Protein AF-A0A2H9NWP8-F1 (afdb_monomer_lite)

Foldseek 3Di:
DVVVVVVVVVVVVVVVVVVVVVVVVVVVVVVVVVVVVVVCVVCVVVCVVVPPPDPVCVVVVCVVVVVVVVVVVVVVVVVVVVVVVCVVVVNDDDPPVQVVFAFDKDWDDKDKPPDDDVPDDDLADKIKIKTFMAGDHPPPPQPKFKDKAKDKVQWDWPDFFDTDPGDPVPRPPPGDIGMTIIRHNDDDDMDMDMDIDIDDDKDKDKDAAEAAQVVVVVCVVVVHDPCVVVVHDQKIAMDMHNYQKDKDKDIDGPNHHAYDVLDDQDKIKIKIAGADQDWAQADPKDKDADPPQKDWDPPPPLAQWDDDPRITIHDRVVCVVQDDDGHGHGDMDMRMTGMGGHPPPNVPPPPPPPDDD

Sequence (357 aa):
GPIVLQFLSSFFNALGRFVANIMGILIIGLLIFALVYIGARSIMPAAQKEGVEKMSDLPGYVFTKAKTGLNNYVTVLQKTWQEQLDYATGRKHEGEEETKQKIWVELEDLKVYPKKKNDYFDVSDEITVLAPIKASILNVDESKKIFYTCSLEGGAVIKGPDPPENLLSDLEGSGEVVECAFSPHDTGTKTINVTAQFDFSTEGYTQIAFMDRELKKQKEIEGFDLVAEYNIASESTSIYSGGPLMVGIERFEAPYGVRPDGSTTSVIDFTFENTMDGQIIEMKDIVITLPSEITFEPGFAGCPLVQTGGDYHLNTAFLSQVVEFPLKRGDYFPLTCKMKIDRGIIGDISIPQIREI

Structure (mmCIF, N/CA/C/O backbone):
data_AF-A0A2H9NWP8-F1
#
_entry.id   AF-A0A2H9NWP8-F1
#
loop_
_atom_site.group_PDB
_atom_site.id
_atom_site.type_symbol
_atom_site.label_atom_id
_atom_site.label_alt_id
_atom_site.label_comp_id
_atom_site.label_asym_id
_atom_site.label_entity_id
_atom_site.label_seq_id
_atom_site.pdbx_PDB_ins_code
_atom_site.Cartn_x
_atom_site.Cartn_y
_atom_site.Cartn_z
_atom_site.occupancy
_atom_site.B_iso_or_equiv
_atom_site.auth_seq_id
_atom_site.auth_comp_id
_atom_site.auth_asym_id
_atom_site.auth_atom_id
_atom_site.pdbx_PDB_model_num
ATOM 1 N N . GLY A 1 1 ? 29.093 -48.560 71.651 1.00 57.44 1 GLY A N 1
ATOM 2 C CA . GLY A 1 1 ? 29.056 -48.843 70.203 1.00 57.44 1 GLY A CA 1
ATOM 3 C C . GLY A 1 1 ? 28.179 -47.861 69.438 1.00 57.44 1 GLY A C 1
ATOM 4 O O . GLY A 1 1 ? 28.729 -47.029 68.731 1.00 57.44 1 GLY A O 1
ATOM 5 N N . PRO A 1 2 ? 26.842 -47.912 69.586 1.00 74.94 2 PRO A N 1
ATOM 6 C CA . PRO A 1 2 ? 25.912 -47.233 68.667 1.00 74.94 2 PRO A CA 1
ATOM 7 C C . PRO A 1 2 ? 25.778 -45.713 68.870 1.00 74.94 2 PRO A C 1
ATOM 9 O O . PRO A 1 2 ? 25.634 -44.984 67.896 1.00 74.94 2 PRO A O 1
ATOM 12 N N . ILE A 1 3 ? 25.907 -45.215 70.105 1.00 74.75 3 ILE A N 1
ATOM 13 C CA . ILE A 1 3 ? 25.777 -43.774 70.410 1.00 74.75 3 ILE A CA 1
ATOM 14 C C . ILE A 1 3 ? 26.909 -42.958 69.764 1.00 74.75 3 ILE A C 1
ATOM 16 O O . ILE A 1 3 ? 26.674 -41.882 69.223 1.00 74.75 3 ILE A O 1
ATOM 20 N N . VAL A 1 4 ? 28.132 -43.501 69.753 1.00 75.25 4 VAL A N 1
ATOM 21 C CA . VAL A 1 4 ? 29.299 -42.854 69.129 1.00 75.25 4 VAL A CA 1
ATOM 22 C C . VAL A 1 4 ? 29.142 -42.797 67.605 1.00 75.25 4 VAL A C 1
ATOM 24 O O . VAL A 1 4 ? 29.454 -41.781 66.995 1.00 75.25 4 VAL A O 1
ATOM 27 N N . LEU A 1 5 ? 28.585 -43.847 66.991 1.00 73.19 5 LEU A N 1
ATOM 28 C CA . LEU A 1 5 ? 28.317 -43.886 65.548 1.00 73.19 5 LEU A CA 1
ATOM 29 C C . LEU A 1 5 ? 27.216 -42.899 65.126 1.00 73.19 5 LEU A C 1
ATOM 31 O O . LEU A 1 5 ? 27.364 -42.235 64.101 1.00 73.19 5 LEU A O 1
ATOM 35 N N . GLN A 1 6 ? 26.155 -42.738 65.924 1.00 79.06 6 GLN A N 1
ATOM 36 C CA . GLN A 1 6 ? 25.123 -41.729 65.657 1.00 79.06 6 GLN A CA 1
ATOM 37 C C . GLN A 1 6 ? 25.672 -40.302 65.760 1.00 79.06 6 GLN A C 1
ATOM 39 O O . GLN A 1 6 ? 25.419 -39.498 64.862 1.00 79.06 6 GLN A O 1
ATOM 44 N N . PHE A 1 7 ? 26.476 -40.009 66.788 1.00 79.19 7 PHE A N 1
ATOM 45 C CA . PHE A 1 7 ? 27.122 -38.701 66.939 1.00 79.19 7 PHE A CA 1
ATOM 46 C C . PHE A 1 7 ? 28.091 -38.383 65.797 1.00 79.19 7 PHE A C 1
ATOM 48 O O . PHE A 1 7 ? 28.124 -37.256 65.310 1.00 79.19 7 PHE A O 1
ATOM 55 N N . LEU A 1 8 ? 28.849 -39.375 65.326 1.00 76.44 8 LEU A N 1
ATOM 56 C CA . LEU A 1 8 ? 29.733 -39.191 64.178 1.00 76.44 8 LEU A CA 1
ATOM 57 C C . LEU A 1 8 ? 28.931 -38.922 62.896 1.00 76.44 8 LEU A C 1
ATOM 59 O O . LEU A 1 8 ? 29.270 -38.006 62.152 1.00 76.44 8 LEU A O 1
ATOM 63 N N . SER A 1 9 ? 27.830 -39.643 62.658 1.00 77.94 9 SER A N 1
ATOM 64 C CA . SER A 1 9 ? 27.003 -39.444 61.456 1.00 77.94 9 SER A CA 1
ATOM 65 C C . SER A 1 9 ? 26.334 -38.062 61.393 1.00 77.94 9 SER A C 1
ATOM 67 O O . SER A 1 9 ? 26.288 -37.445 60.327 1.00 77.94 9 SER A O 1
ATOM 69 N N . SER A 1 10 ? 25.860 -37.532 62.527 1.00 80.19 10 SER A N 1
ATOM 70 C CA . SER A 1 10 ? 25.257 -36.196 62.587 1.00 80.19 10 SER A CA 1
ATOM 71 C C . SER A 1 10 ? 26.310 -35.097 62.437 1.00 80.19 10 SER A C 1
ATOM 73 O O . SER A 1 10 ? 26.069 -34.118 61.729 1.00 80.19 10 SER A O 1
ATOM 75 N N . PHE A 1 11 ? 27.499 -35.294 63.014 1.00 86.31 11 PHE A N 1
ATOM 76 C CA . PHE A 1 11 ? 28.631 -34.386 62.856 1.00 86.31 11 PHE A CA 1
ATOM 77 C C . PHE A 1 11 ? 29.108 -34.307 61.399 1.00 86.31 11 PHE A C 1
ATOM 79 O O . PHE A 1 11 ? 29.249 -33.208 60.869 1.00 86.31 11 PHE A O 1
ATOM 86 N N . PHE A 1 12 ? 29.280 -35.442 60.710 1.00 84.88 12 PHE A N 1
ATOM 87 C CA . PHE A 1 12 ? 29.699 -35.446 59.302 1.00 84.88 12 PHE A CA 1
ATOM 88 C C . PHE A 1 12 ? 28.647 -34.840 58.362 1.00 84.88 12 PHE A C 1
ATOM 90 O O . PHE A 1 12 ? 29.015 -34.138 57.424 1.00 84.88 12 PHE A O 1
ATOM 97 N N . ASN A 1 13 ? 27.350 -35.021 58.631 1.00 82.31 13 ASN A N 1
ATOM 98 C CA . ASN A 1 13 ? 26.291 -34.365 57.855 1.00 82.31 13 ASN A CA 1
ATOM 99 C C . ASN A 1 13 ? 26.253 -32.844 58.076 1.00 82.31 13 ASN A C 1
ATOM 101 O O . ASN A 1 13 ? 26.066 -32.086 57.122 1.00 82.31 13 ASN A O 1
ATOM 105 N N . ALA A 1 14 ? 26.451 -32.383 59.315 1.00 85.00 14 ALA A N 1
ATOM 106 C CA . ALA A 1 14 ? 26.551 -30.957 59.617 1.00 85.00 14 ALA A CA 1
ATOM 107 C C . ALA A 1 14 ? 27.795 -30.331 58.965 1.00 85.00 14 ALA A C 1
ATOM 109 O O . ALA A 1 14 ? 27.698 -29.278 58.333 1.00 85.00 14 ALA A O 1
ATOM 110 N N . LEU A 1 15 ? 28.939 -31.019 59.038 1.00 85.88 15 LEU A N 1
ATOM 111 C CA . LEU A 1 15 ? 30.184 -30.606 58.394 1.00 85.88 15 LEU A CA 1
ATOM 112 C C . LEU A 1 15 ? 30.047 -30.577 56.863 1.00 85.88 15 LEU A C 1
ATOM 114 O O . LEU A 1 15 ? 30.475 -29.616 56.231 1.00 85.88 15 LEU A O 1
ATOM 118 N N . GLY A 1 16 ? 29.388 -31.575 56.267 1.00 87.56 16 GLY A N 1
ATOM 119 C CA . GLY A 1 16 ? 29.131 -31.635 54.827 1.00 87.56 16 GLY A CA 1
ATOM 120 C C . GLY A 1 16 ? 28.281 -30.466 54.324 1.00 87.56 16 GLY A C 1
ATOM 121 O O . GLY A 1 16 ? 28.624 -29.845 53.321 1.00 87.56 16 GLY A O 1
ATOM 122 N N . ARG A 1 17 ? 27.220 -30.095 55.055 1.00 87.75 17 ARG A N 1
ATOM 123 C CA . ARG A 1 17 ? 26.399 -28.912 54.730 1.00 87.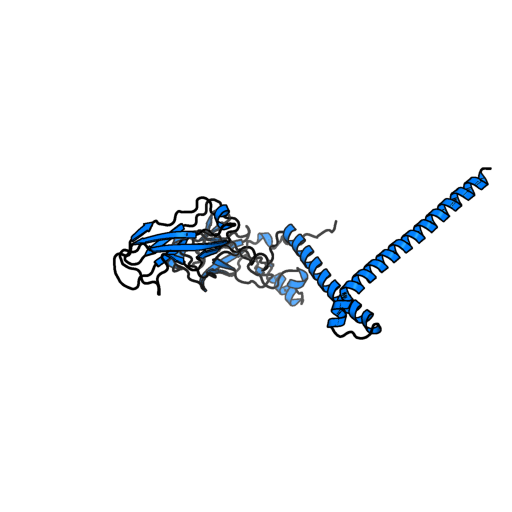75 17 ARG A CA 1
ATOM 124 C C . ARG A 1 17 ? 27.175 -27.605 54.887 1.00 87.75 17 ARG A C 1
ATOM 126 O O . ARG A 1 17 ? 27.023 -26.704 54.067 1.00 87.75 17 ARG A O 1
ATOM 133 N N . PHE A 1 18 ? 28.024 -27.509 55.907 1.00 89.00 18 PHE A N 1
ATOM 134 C CA . PHE A 1 18 ? 28.871 -26.338 56.120 1.00 89.00 18 PHE A CA 1
ATOM 135 C C . PHE A 1 18 ? 29.881 -26.150 54.978 1.00 89.00 18 PHE A C 1
ATOM 137 O O . PHE A 1 18 ? 29.978 -25.061 54.415 1.00 89.00 18 PHE A O 1
ATOM 144 N N . VAL A 1 19 ? 30.568 -27.223 54.572 1.00 87.81 19 VAL A N 1
ATOM 145 C CA . VAL A 1 19 ? 31.514 -27.200 53.446 1.00 87.81 19 VAL A CA 1
ATOM 146 C C . VAL A 1 19 ? 30.800 -26.897 52.126 1.00 87.81 19 VAL A C 1
ATOM 148 O O . VAL A 1 19 ? 31.294 -26.083 51.350 1.00 87.81 19 VAL A O 1
ATOM 151 N N . ALA A 1 20 ? 29.619 -27.477 51.883 1.00 87.38 20 ALA A N 1
ATOM 152 C CA . ALA A 1 20 ? 28.827 -27.192 50.685 1.00 87.38 20 ALA A CA 1
ATOM 153 C C . ALA A 1 20 ? 28.405 -25.714 50.601 1.00 87.38 20 ALA A C 1
ATOM 155 O O . ALA A 1 20 ? 28.524 -25.105 49.539 1.00 87.38 20 ALA A O 1
ATOM 156 N N . ASN A 1 21 ? 27.991 -25.111 51.719 1.00 87.69 21 ASN A N 1
ATOM 157 C CA . ASN A 1 21 ? 27.642 -23.690 51.765 1.00 87.69 21 ASN A CA 1
ATOM 158 C C . ASN A 1 21 ? 28.857 -22.786 51.514 1.00 87.69 21 ASN A C 1
ATOM 160 O O . ASN A 1 21 ? 28.751 -21.828 50.751 1.00 87.69 21 ASN A O 1
ATOM 164 N N . ILE A 1 22 ? 30.020 -23.097 52.101 1.00 91.31 22 ILE A N 1
ATOM 165 C CA . ILE A 1 22 ? 31.255 -22.334 51.849 1.00 91.31 22 ILE A CA 1
ATOM 166 C C . ILE A 1 22 ? 31.672 -22.445 50.381 1.00 91.31 22 ILE A C 1
ATOM 168 O O . ILE A 1 22 ? 31.975 -21.431 49.755 1.00 91.31 22 ILE A O 1
ATOM 172 N N . MET A 1 23 ? 31.643 -23.651 49.811 1.00 90.00 23 MET A N 1
ATOM 173 C CA . MET A 1 23 ? 31.960 -23.859 48.397 1.00 90.00 23 MET A CA 1
ATOM 174 C C . MET A 1 23 ? 30.978 -23.120 47.482 1.00 90.00 23 MET A C 1
ATOM 176 O O . MET A 1 23 ? 31.409 -22.503 46.512 1.00 90.00 23 MET A O 1
ATOM 180 N N . GLY A 1 24 ? 29.683 -23.102 47.814 1.00 88.25 24 GLY A N 1
ATOM 181 C CA . GLY A 1 24 ? 28.675 -22.329 47.084 1.00 88.25 24 GLY A CA 1
ATOM 182 C C . GLY A 1 24 ? 28.958 -20.824 47.098 1.00 88.25 24 GLY A C 1
ATOM 183 O O . GLY A 1 24 ? 28.949 -20.188 46.046 1.00 88.25 24 GLY A O 1
ATOM 184 N N . ILE A 1 25 ? 29.292 -20.263 48.265 1.00 92.06 25 ILE A N 1
ATOM 185 C CA . ILE A 1 25 ? 29.660 -18.844 48.400 1.00 92.06 25 ILE A CA 1
ATOM 186 C C . ILE A 1 25 ? 30.924 -18.527 47.591 1.00 92.06 25 ILE A C 1
ATOM 188 O O . ILE A 1 25 ? 30.971 -17.502 46.912 1.00 92.06 25 ILE A O 1
ATOM 192 N N . LEU A 1 26 ? 31.930 -19.407 47.612 1.00 91.00 26 LEU A N 1
ATOM 193 C CA . LEU A 1 26 ? 33.159 -19.225 46.837 1.00 91.00 26 LEU A CA 1
ATOM 194 C C . LEU A 1 26 ? 32.905 -19.271 45.326 1.00 91.00 26 LEU A C 1
ATOM 196 O O . LEU A 1 26 ? 33.449 -18.439 44.607 1.00 91.00 26 LEU A O 1
ATOM 200 N N . ILE A 1 27 ? 32.056 -20.184 44.843 1.00 89.62 27 ILE A N 1
ATOM 201 C CA . ILE A 1 27 ? 31.694 -20.271 43.420 1.00 89.62 27 ILE A CA 1
ATOM 202 C C . ILE A 1 27 ? 30.946 -19.010 42.972 1.00 89.62 27 ILE A C 1
ATOM 204 O O . ILE A 1 27 ? 31.285 -18.439 41.937 1.00 89.62 27 ILE A O 1
ATOM 208 N N . ILE A 1 28 ? 29.976 -18.537 43.762 1.00 87.75 28 ILE A N 1
ATOM 209 C CA . ILE A 1 28 ? 29.245 -17.295 43.473 1.00 87.75 28 ILE A CA 1
ATOM 210 C C . ILE A 1 28 ? 30.206 -16.099 43.479 1.00 87.75 28 ILE A C 1
ATOM 212 O O . ILE A 1 28 ? 30.178 -15.286 42.558 1.00 87.75 28 ILE A O 1
ATOM 216 N N . GLY A 1 29 ? 31.103 -16.017 44.466 1.00 90.62 29 GLY A N 1
ATOM 217 C CA . GLY A 1 29 ? 32.125 -14.973 44.532 1.00 90.62 29 GLY A CA 1
ATOM 218 C C . GLY A 1 29 ? 33.061 -14.980 43.320 1.00 90.62 29 GLY A C 1
ATOM 219 O O . GLY A 1 29 ? 33.366 -13.921 42.776 1.00 90.62 29 GLY A O 1
ATOM 220 N N . LEU A 1 30 ? 33.464 -16.163 42.849 1.00 90.25 30 LEU A N 1
ATOM 221 C CA . LEU A 1 30 ? 34.329 -16.325 41.679 1.00 90.25 30 LEU A CA 1
ATOM 222 C C . LEU A 1 30 ? 33.595 -15.962 40.379 1.00 90.25 30 LEU A C 1
ATOM 224 O O . LEU A 1 30 ? 34.180 -15.302 39.525 1.00 90.25 30 LEU A O 1
ATOM 228 N N . LEU A 1 31 ? 32.308 -16.301 40.254 1.00 84.69 31 LEU A N 1
ATOM 229 C CA . LEU A 1 31 ? 31.465 -15.876 39.130 1.00 84.69 31 LEU A CA 1
ATOM 230 C C . LEU A 1 31 ? 31.275 -14.356 39.095 1.00 84.69 31 LEU A C 1
ATOM 232 O O . LEU A 1 31 ? 31.451 -13.750 38.040 1.00 84.69 31 LEU A O 1
ATOM 236 N N . ILE A 1 32 ? 30.985 -13.725 40.238 1.00 85.25 32 ILE A N 1
ATOM 237 C CA . ILE A 1 32 ? 30.885 -12.260 40.340 1.00 85.25 32 ILE A CA 1
ATOM 238 C C . ILE A 1 32 ? 32.226 -11.620 39.964 1.00 85.25 32 ILE A C 1
ATOM 240 O O . ILE A 1 32 ? 32.259 -10.691 39.160 1.00 85.25 32 ILE A O 1
ATOM 244 N N . PHE A 1 33 ? 33.340 -12.142 40.484 1.00 86.06 33 PHE A N 1
ATOM 245 C CA . PHE A 1 33 ? 34.673 -11.642 40.155 1.00 86.06 33 PHE A CA 1
ATOM 246 C C . PHE A 1 33 ? 34.997 -11.795 38.663 1.00 86.06 33 PHE A C 1
ATOM 248 O O . PHE A 1 33 ? 35.499 -10.855 38.052 1.00 86.06 33 PHE A O 1
ATOM 255 N N . ALA A 1 34 ? 34.676 -12.940 38.054 1.00 85.44 34 ALA A N 1
ATOM 256 C CA . ALA A 1 34 ? 34.880 -13.177 36.629 1.00 85.44 34 ALA A CA 1
ATOM 257 C C . ALA A 1 34 ? 34.045 -12.218 35.767 1.00 85.44 34 ALA A C 1
ATOM 259 O O . ALA A 1 34 ? 34.575 -11.644 34.818 1.00 85.44 34 ALA A O 1
ATOM 260 N N . LEU A 1 35 ? 32.777 -11.982 36.121 1.00 79.75 35 LEU A N 1
ATOM 261 C CA . LEU A 1 35 ? 31.910 -11.022 35.429 1.00 79.75 35 LEU A CA 1
ATOM 262 C C . LEU A 1 35 ? 32.439 -9.588 35.544 1.00 79.75 35 LEU A C 1
ATOM 264 O O . LEU A 1 35 ? 32.512 -8.880 34.539 1.00 79.75 35 LEU A O 1
ATOM 268 N N . VAL A 1 36 ? 32.877 -9.176 36.738 1.00 80.38 36 VAL A N 1
ATOM 269 C CA . VAL A 1 36 ? 33.499 -7.861 36.957 1.00 80.38 36 VAL A CA 1
ATOM 270 C C . VAL A 1 36 ? 34.806 -7.739 36.174 1.00 80.38 36 VAL A C 1
ATOM 272 O O . VAL A 1 36 ? 35.044 -6.710 35.550 1.00 80.38 36 VAL A O 1
ATOM 275 N N . TYR A 1 37 ? 35.639 -8.781 36.151 1.00 81.88 37 TYR A N 1
ATOM 276 C CA . TYR A 1 37 ? 36.914 -8.782 35.434 1.00 81.88 37 TYR A CA 1
ATOM 277 C C . TYR A 1 37 ? 36.726 -8.713 33.912 1.00 81.88 37 TYR A C 1
ATOM 279 O O . TYR A 1 37 ? 37.385 -7.915 33.243 1.00 81.88 37 TYR A O 1
ATOM 287 N N . ILE A 1 38 ? 35.804 -9.510 33.362 1.00 80.69 38 ILE A N 1
ATOM 288 C CA . ILE A 1 38 ? 35.466 -9.492 31.933 1.00 80.69 38 ILE A CA 1
ATOM 289 C C . ILE A 1 38 ? 34.899 -8.121 31.553 1.00 80.69 38 ILE A C 1
ATOM 291 O O . ILE A 1 38 ? 35.377 -7.531 30.587 1.00 80.69 38 ILE A O 1
ATOM 295 N N . GLY A 1 39 ? 33.958 -7.585 32.341 1.00 75.81 39 GLY A N 1
ATOM 296 C CA . GLY A 1 39 ? 33.382 -6.256 32.127 1.00 75.81 39 GLY A CA 1
ATOM 297 C C . GLY A 1 39 ? 34.418 -5.133 32.216 1.00 75.81 39 GLY A C 1
ATOM 298 O O . GLY A 1 39 ? 34.471 -4.263 31.353 1.00 75.81 39 GLY A O 1
ATOM 299 N N . ALA A 1 40 ? 35.310 -5.167 33.208 1.00 76.00 40 ALA A N 1
ATOM 300 C CA . ALA A 1 40 ? 36.375 -4.177 33.341 1.00 76.00 40 ALA A CA 1
ATOM 301 C C . ALA A 1 40 ? 37.328 -4.197 32.134 1.00 76.00 40 ALA A C 1
ATOM 303 O O . ALA A 1 40 ? 37.722 -3.139 31.639 1.00 76.00 40 ALA A O 1
ATOM 304 N N . ARG A 1 41 ? 37.664 -5.387 31.617 1.00 79.31 41 ARG A N 1
ATOM 305 C CA . ARG A 1 41 ? 38.563 -5.540 30.466 1.00 79.31 41 ARG A CA 1
ATOM 306 C C . ARG A 1 41 ? 37.950 -5.026 29.161 1.00 79.31 41 ARG A C 1
ATOM 308 O O . ARG A 1 41 ? 38.680 -4.473 28.343 1.00 79.31 41 ARG A O 1
ATOM 315 N N . SER A 1 42 ? 36.644 -5.186 28.958 1.00 75.06 42 SER A N 1
ATOM 316 C CA . SER A 1 42 ? 35.947 -4.676 27.770 1.00 75.06 42 SER A CA 1
ATOM 317 C C . SER A 1 42 ? 35.601 -3.185 27.861 1.00 75.06 42 SER A C 1
ATOM 319 O O . SER A 1 42 ? 35.547 -2.520 26.829 1.00 75.06 42 SER A O 1
ATOM 321 N N . ILE A 1 43 ? 35.436 -2.631 29.068 1.00 73.19 43 ILE A N 1
ATOM 322 C CA . ILE A 1 43 ? 35.092 -1.212 29.275 1.00 73.19 43 ILE A CA 1
ATOM 323 C C . ILE A 1 43 ? 36.333 -0.301 29.290 1.00 73.19 43 ILE A C 1
ATOM 325 O O . ILE A 1 43 ? 36.244 0.838 28.832 1.00 73.19 43 ILE A O 1
ATOM 329 N N . MET A 1 44 ? 37.502 -0.772 29.750 1.00 68.00 44 MET A N 1
ATOM 330 C CA . MET A 1 44 ? 38.721 0.058 29.835 1.00 68.00 44 MET A CA 1
ATOM 331 C C . MET A 1 44 ? 39.119 0.765 28.521 1.00 68.00 44 MET A C 1
ATOM 333 O O . MET A 1 44 ? 39.405 1.962 28.575 1.00 68.00 44 MET A O 1
ATOM 337 N N . PRO A 1 45 ? 39.097 0.113 27.340 1.00 76.19 45 PRO A N 1
ATOM 338 C CA . PRO A 1 45 ? 39.441 0.780 26.082 1.00 76.19 45 PRO A CA 1
ATOM 339 C C . PRO A 1 45 ? 38.465 1.904 25.702 1.00 76.19 45 PRO A C 1
ATOM 341 O O . PRO A 1 45 ? 38.859 2.866 25.045 1.00 76.19 45 PRO A O 1
ATOM 344 N N . ALA A 1 46 ? 37.194 1.790 26.102 1.00 72.06 46 ALA A N 1
ATOM 345 C CA . ALA A 1 46 ? 36.171 2.806 25.861 1.00 72.06 46 ALA A CA 1
ATOM 346 C C . ALA A 1 46 ? 36.274 3.964 26.868 1.00 72.06 46 ALA A C 1
ATOM 348 O O . ALA A 1 46 ? 36.223 5.124 26.470 1.00 72.06 46 ALA A O 1
ATOM 349 N N . ALA A 1 47 ? 36.516 3.662 28.147 1.00 68.38 47 ALA A N 1
ATOM 350 C CA . ALA A 1 47 ? 36.699 4.669 29.195 1.00 68.38 47 ALA A CA 1
ATOM 351 C C . ALA A 1 47 ? 37.942 5.548 28.956 1.00 68.38 47 ALA A C 1
ATOM 353 O O . ALA A 1 47 ? 37.904 6.755 29.187 1.00 68.38 47 ALA A O 1
ATOM 354 N N . GLN A 1 48 ? 39.025 4.966 28.424 1.00 72.12 48 GLN A N 1
ATOM 355 C CA . GLN A 1 48 ? 40.240 5.709 28.078 1.00 72.12 48 GLN A CA 1
ATOM 356 C C . GLN A 1 48 ? 40.027 6.657 26.883 1.00 72.12 48 GLN A C 1
ATOM 358 O O . GLN A 1 48 ? 40.619 7.732 26.842 1.00 72.12 48 GLN A O 1
ATOM 363 N N . LYS A 1 49 ? 39.150 6.300 25.931 1.00 79.38 49 LYS A N 1
ATOM 364 C CA . LYS A 1 49 ? 38.746 7.192 24.825 1.00 79.38 49 LYS A CA 1
ATOM 365 C C . LYS A 1 49 ? 37.857 8.350 25.286 1.00 79.38 49 LYS A C 1
ATOM 367 O O . LYS A 1 49 ? 37.861 9.393 24.645 1.00 79.38 49 LYS A O 1
ATOM 372 N N . GLU A 1 50 ? 37.121 8.175 26.382 1.00 76.75 50 GLU A N 1
ATOM 373 C CA . GLU A 1 50 ? 36.221 9.185 26.958 1.00 76.75 50 GLU A CA 1
ATOM 374 C C . GLU A 1 50 ? 36.890 10.045 28.059 1.00 76.75 50 GLU A C 1
ATOM 376 O O . GLU A 1 50 ? 36.209 10.799 28.747 1.00 76.75 50 GLU A O 1
ATOM 381 N N . GLY A 1 51 ? 38.221 9.980 28.213 1.00 77.62 51 GLY A N 1
ATOM 382 C CA . GLY A 1 51 ? 38.984 10.909 29.064 1.00 77.62 51 GLY A CA 1
ATOM 383 C C . GLY A 1 51 ? 38.974 10.599 30.567 1.00 77.62 51 GLY A C 1
ATOM 384 O O . GLY A 1 51 ? 39.281 11.475 31.373 1.00 77.62 51 GLY A O 1
ATOM 385 N N . VAL A 1 52 ? 38.640 9.370 30.975 1.00 75.12 52 VAL A N 1
ATOM 386 C CA . VAL A 1 52 ? 38.713 8.958 32.388 1.00 75.12 52 VAL A CA 1
ATOM 387 C C . VAL A 1 52 ? 40.174 8.675 32.762 1.00 75.12 52 VAL A C 1
ATOM 389 O O . VAL A 1 52 ? 40.683 7.577 32.547 1.00 75.12 52 VAL A O 1
ATOM 392 N N . GLU A 1 53 ? 40.869 9.679 33.303 1.00 68.25 53 GLU A N 1
ATOM 393 C CA . GLU A 1 53 ? 42.311 9.601 33.605 1.00 68.25 53 GLU A CA 1
ATOM 394 C C . GLU A 1 53 ? 42.647 8.912 34.942 1.00 68.25 53 GLU A C 1
ATOM 396 O 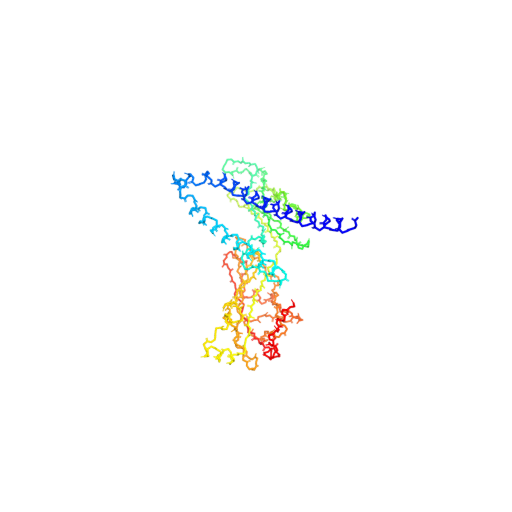O . GLU A 1 53 ? 43.778 8.458 35.131 1.00 68.25 53 GLU A O 1
ATOM 401 N N . LYS A 1 54 ? 41.698 8.812 35.888 1.00 74.25 54 LYS A N 1
ATOM 402 C CA . LYS A 1 54 ? 41.947 8.276 37.240 1.00 74.25 54 LYS A CA 1
ATOM 403 C C . LYS A 1 54 ? 41.098 7.047 37.556 1.00 74.25 54 LYS A C 1
ATOM 405 O O . LYS A 1 54 ? 39.889 7.014 37.348 1.00 74.25 54 LYS A O 1
ATOM 410 N N . MET A 1 55 ? 41.734 6.052 38.175 1.00 60.69 55 MET A N 1
ATOM 411 C CA . MET A 1 55 ? 41.099 4.793 38.594 1.00 60.69 55 MET A CA 1
ATOM 412 C C . MET A 1 55 ? 40.016 4.987 39.677 1.00 60.69 55 MET A C 1
ATOM 414 O O . MET A 1 55 ? 39.158 4.125 39.844 1.00 60.69 55 MET A O 1
ATOM 418 N N . SER A 1 56 ? 40.025 6.125 40.382 1.00 72.19 56 SER A N 1
ATOM 419 C CA . SER A 1 56 ? 39.009 6.507 41.374 1.00 72.19 56 SER A CA 1
ATOM 420 C C . SER A 1 56 ? 37.648 6.852 40.770 1.00 72.19 56 SER A C 1
ATOM 422 O O . SER A 1 56 ? 36.644 6.752 41.468 1.00 72.19 56 SER A O 1
ATOM 424 N N . ASP A 1 57 ? 37.609 7.229 39.490 1.00 70.62 57 ASP A N 1
ATOM 425 C CA . ASP A 1 57 ? 36.402 7.742 38.826 1.00 70.62 57 ASP A CA 1
ATOM 426 C C . ASP A 1 57 ? 35.671 6.625 38.051 1.00 70.62 57 ASP A C 1
ATOM 428 O O . ASP A 1 57 ? 34.507 6.754 37.658 1.00 70.62 57 ASP A O 1
ATOM 432 N N . LEU A 1 58 ? 36.338 5.472 37.906 1.00 69.81 58 LEU A N 1
ATOM 433 C CA . LEU A 1 58 ? 35.823 4.261 37.269 1.00 69.81 58 LEU A CA 1
ATOM 434 C C . LEU A 1 58 ? 34.506 3.747 37.882 1.00 69.81 58 LEU A C 1
ATOM 436 O O . LEU A 1 58 ? 33.616 3.392 37.111 1.00 69.81 58 LEU A O 1
ATOM 440 N N . PRO A 1 59 ? 34.322 3.697 39.221 1.00 70.00 59 PRO A N 1
ATOM 441 C CA . PRO A 1 59 ? 33.088 3.182 39.812 1.00 70.00 59 PRO A CA 1
ATOM 442 C C . PRO A 1 59 ? 31.854 4.001 39.415 1.00 70.00 59 PRO A C 1
ATOM 444 O O . PRO A 1 59 ? 30.818 3.423 39.093 1.00 70.00 59 PRO A O 1
ATOM 447 N N . GLY A 1 60 ? 31.971 5.334 39.369 1.00 71.25 60 GLY A N 1
ATOM 448 C CA . GLY A 1 60 ? 30.880 6.217 38.946 1.00 71.25 60 GLY A CA 1
ATOM 449 C C . GLY A 1 60 ? 30.547 6.061 37.461 1.00 71.25 60 GLY A C 1
ATOM 450 O O . GLY A 1 60 ? 29.376 5.973 37.087 1.00 71.25 60 GLY A O 1
ATOM 451 N N . TYR A 1 61 ? 31.573 5.940 36.616 1.00 71.88 61 TYR A N 1
ATOM 452 C CA . TYR A 1 61 ? 31.415 5.714 35.179 1.00 71.88 61 TYR A CA 1
ATOM 453 C C . TYR A 1 61 ? 30.769 4.357 34.864 1.00 71.88 61 TYR A C 1
ATOM 455 O O . TYR A 1 61 ? 29.797 4.290 34.109 1.00 71.88 61 TYR A O 1
ATOM 463 N N . VAL A 1 62 ? 31.255 3.280 35.494 1.00 70.00 62 VAL A N 1
ATOM 464 C CA . VAL A 1 62 ? 30.709 1.924 35.339 1.00 70.00 62 VAL A CA 1
ATOM 465 C C . VAL A 1 62 ? 29.270 1.870 35.835 1.00 70.00 62 VAL A C 1
ATOM 467 O O . VAL A 1 62 ? 28.429 1.318 35.137 1.00 70.00 62 VAL A O 1
ATOM 470 N N . PHE A 1 63 ? 28.947 2.487 36.976 1.00 69.56 63 PHE A N 1
ATOM 471 C CA . PHE A 1 63 ? 27.573 2.518 37.482 1.00 69.56 63 PHE A CA 1
ATOM 472 C C . PHE A 1 63 ? 26.632 3.287 36.547 1.00 69.56 63 PHE A C 1
ATOM 474 O O . PHE A 1 63 ? 25.511 2.848 36.304 1.00 69.56 63 PHE A O 1
ATOM 481 N N . THR A 1 64 ? 27.091 4.395 35.960 1.00 73.00 64 THR A N 1
ATOM 482 C CA . THR A 1 64 ? 26.276 5.201 35.039 1.00 73.00 64 THR A CA 1
ATOM 483 C C . THR A 1 64 ? 26.055 4.478 33.710 1.00 73.00 64 THR A C 1
ATOM 485 O O . THR A 1 64 ? 24.917 4.361 33.272 1.00 73.00 64 THR A O 1
ATOM 488 N N . LYS A 1 65 ? 27.099 3.898 33.100 1.00 72.69 65 LYS A N 1
ATOM 489 C CA . LYS A 1 65 ? 26.970 3.098 31.867 1.00 72.69 65 LYS A CA 1
ATOM 490 C C . LYS A 1 65 ? 26.210 1.791 32.103 1.00 72.69 65 LYS A C 1
ATOM 492 O O . LYS A 1 65 ? 25.438 1.401 31.237 1.00 72.69 65 LYS A O 1
ATOM 497 N N . ALA A 1 66 ? 26.364 1.148 33.263 1.00 68.75 66 ALA A N 1
ATOM 498 C CA . ALA A 1 66 ? 25.574 -0.024 33.638 1.00 68.75 66 ALA A CA 1
ATOM 499 C C . ALA A 1 66 ? 24.102 0.339 33.841 1.00 68.75 66 ALA A C 1
ATOM 501 O O . ALA A 1 66 ? 23.249 -0.391 33.362 1.00 68.75 66 ALA A O 1
ATOM 502 N N . LYS A 1 67 ? 23.792 1.480 34.471 1.00 71.19 67 LYS A N 1
ATOM 503 C CA . LYS A 1 67 ? 22.416 1.975 34.625 1.00 71.19 67 LYS A CA 1
ATOM 504 C C . LYS A 1 67 ? 21.791 2.344 33.277 1.00 71.19 67 LYS A C 1
ATOM 506 O O . LYS A 1 67 ? 20.658 1.959 33.017 1.00 71.19 67 LYS A O 1
ATOM 511 N N . THR A 1 68 ? 22.529 3.020 32.397 1.00 72.31 68 THR A N 1
ATOM 512 C CA . THR A 1 68 ? 22.067 3.324 31.032 1.00 72.31 68 THR A CA 1
ATOM 513 C C . THR A 1 68 ? 21.911 2.051 30.194 1.00 72.31 68 THR A C 1
ATOM 515 O O . THR A 1 68 ? 20.928 1.906 29.480 1.00 72.31 68 THR A O 1
ATOM 518 N N . GLY A 1 69 ? 22.836 1.096 30.320 1.00 69.19 69 GLY A N 1
ATOM 519 C CA . GLY A 1 69 ? 22.771 -0.205 29.653 1.00 69.19 69 GLY A CA 1
ATOM 520 C C . GLY A 1 69 ? 21.618 -1.075 30.152 1.00 69.19 69 GLY A C 1
ATOM 521 O O . GLY A 1 69 ? 20.934 -1.675 29.337 1.00 69.19 69 GLY A O 1
ATOM 522 N N . LEU A 1 70 ? 21.353 -1.093 31.463 1.00 66.12 70 LEU A N 1
ATOM 523 C CA . LEU A 1 70 ? 20.195 -1.761 32.064 1.00 66.12 70 LEU A CA 1
ATOM 524 C C . LEU A 1 70 ? 18.891 -1.110 31.626 1.00 66.12 70 LEU A C 1
ATOM 526 O O . LEU A 1 70 ? 17.982 -1.831 31.253 1.00 66.12 70 LEU A O 1
ATOM 530 N N . ASN A 1 71 ? 18.803 0.221 31.609 1.00 69.50 71 ASN A N 1
ATOM 531 C CA . ASN A 1 71 ? 17.608 0.901 31.114 1.00 69.50 71 ASN A CA 1
ATOM 532 C C . ASN A 1 71 ? 17.357 0.575 29.635 1.00 69.50 71 ASN A C 1
ATOM 534 O O . ASN A 1 71 ? 16.233 0.247 29.285 1.00 69.50 71 ASN A O 1
ATOM 538 N N . ASN A 1 72 ? 18.398 0.568 28.796 1.00 66.75 72 ASN A N 1
ATOM 539 C CA . ASN A 1 72 ? 18.278 0.179 27.388 1.00 66.75 72 ASN A CA 1
ATOM 540 C C . ASN A 1 72 ? 17.964 -1.317 27.208 1.00 66.75 72 ASN A C 1
ATOM 542 O O . ASN A 1 72 ? 17.274 -1.701 26.273 1.00 66.75 72 ASN A O 1
ATOM 546 N N . TYR A 1 73 ? 18.466 -2.186 28.085 1.00 64.69 73 TYR A N 1
ATOM 547 C CA . TYR A 1 73 ? 18.181 -3.620 28.035 1.00 64.69 73 TYR A CA 1
ATOM 548 C C . TYR A 1 73 ? 16.766 -3.937 28.530 1.00 64.69 73 TYR A C 1
ATOM 550 O O . TYR A 1 73 ? 16.099 -4.796 27.965 1.00 64.69 73 TYR A O 1
ATOM 558 N N . VAL A 1 74 ? 16.285 -3.217 29.546 1.00 69.81 74 VAL A N 1
ATOM 559 C CA . VAL A 1 74 ? 14.906 -3.298 30.037 1.00 69.81 74 VAL A CA 1
ATOM 560 C C . VAL A 1 74 ? 13.939 -2.789 28.978 1.00 69.81 74 VAL A C 1
ATOM 562 O O . VAL A 1 74 ? 12.942 -3.457 28.748 1.00 69.81 74 VAL A O 1
ATOM 565 N N . THR A 1 75 ? 14.236 -1.687 28.283 1.00 67.25 75 THR A N 1
ATOM 566 C CA . THR A 1 75 ? 13.376 -1.225 27.182 1.00 67.25 75 THR A CA 1
ATOM 567 C C . THR A 1 75 ? 13.372 -2.203 26.011 1.00 67.25 75 THR A C 1
ATOM 569 O O . THR A 1 75 ? 12.313 -2.438 25.445 1.00 67.25 75 THR A O 1
ATOM 572 N N . VAL A 1 76 ? 14.506 -2.833 25.679 1.00 64.94 76 VAL A N 1
ATOM 573 C CA . VAL A 1 76 ? 14.559 -3.892 24.655 1.00 64.94 76 VAL A CA 1
ATOM 574 C C . VAL A 1 76 ? 13.768 -5.127 25.087 1.00 64.94 76 VAL A C 1
ATOM 576 O O . VAL A 1 76 ? 12.968 -5.619 24.305 1.00 64.94 76 VAL A O 1
ATOM 579 N N . LEU A 1 77 ? 13.921 -5.606 26.326 1.00 61.31 77 LEU A N 1
ATOM 580 C CA . LEU A 1 77 ? 13.148 -6.744 26.836 1.00 61.31 77 LEU A CA 1
ATOM 581 C C . LEU A 1 77 ? 11.654 -6.439 26.940 1.00 61.31 77 LEU A C 1
ATOM 583 O O . LEU A 1 77 ? 10.847 -7.299 26.610 1.00 61.31 77 LEU A O 1
ATOM 587 N N . GLN A 1 78 ? 11.286 -5.235 27.384 1.00 69.69 78 GLN A N 1
ATOM 588 C CA . GLN A 1 78 ? 9.899 -4.775 27.378 1.00 69.69 78 GLN A CA 1
ATOM 589 C C . GLN A 1 78 ? 9.363 -4.758 25.954 1.00 69.69 78 GLN A C 1
ATOM 591 O O . GLN A 1 78 ? 8.306 -5.325 25.728 1.00 69.69 78 GLN A O 1
ATOM 596 N N . LYS A 1 79 ? 10.120 -4.215 24.992 1.00 71.00 79 LYS A N 1
ATOM 597 C CA . LYS A 1 79 ? 9.744 -4.216 23.577 1.00 71.00 79 LYS A CA 1
ATOM 598 C C . LYS A 1 79 ? 9.544 -5.642 23.051 1.00 71.00 79 LYS A C 1
ATOM 600 O O . LYS A 1 79 ? 8.490 -5.924 22.507 1.00 71.00 79 LYS A O 1
ATOM 605 N N . THR A 1 80 ? 10.478 -6.563 23.297 1.00 63.88 80 THR A N 1
ATOM 606 C CA . THR A 1 80 ? 10.371 -7.966 22.852 1.00 63.88 80 THR A CA 1
ATOM 607 C C . THR A 1 80 ? 9.233 -8.726 23.536 1.00 63.88 80 THR A C 1
ATOM 609 O O . THR A 1 80 ? 8.593 -9.575 22.920 1.00 63.88 80 THR A O 1
ATOM 612 N N . TRP A 1 81 ? 8.955 -8.445 24.810 1.00 64.56 81 TRP A N 1
ATOM 613 C CA . TRP A 1 81 ? 7.812 -9.034 25.508 1.00 64.56 81 TRP A CA 1
ATOM 614 C C . TRP A 1 81 ? 6.495 -8.482 24.950 1.00 64.56 81 TRP A C 1
ATOM 616 O O . TRP A 1 81 ? 5.574 -9.258 24.700 1.00 64.56 81 TRP A O 1
ATOM 626 N N . GLN A 1 82 ? 6.418 -7.170 24.711 1.00 62.00 82 GLN A N 1
ATOM 627 C CA . GLN A 1 82 ? 5.278 -6.528 24.058 1.00 62.00 82 GLN A CA 1
ATOM 628 C C . GLN A 1 82 ? 5.043 -7.151 22.675 1.00 62.00 82 GLN A C 1
ATOM 630 O O . GLN A 1 82 ? 3.954 -7.641 22.427 1.00 62.00 82 GLN A O 1
ATOM 635 N N . GLU A 1 83 ? 6.091 -7.280 21.852 1.00 53.31 83 GLU A N 1
ATOM 636 C CA . GLU A 1 83 ? 6.061 -7.932 20.533 1.00 53.31 83 GLU A CA 1
ATOM 637 C C . GLU A 1 83 ? 5.508 -9.372 20.602 1.00 53.31 83 GLU A C 1
ATOM 639 O O . GLU A 1 83 ? 4.724 -9.780 19.747 1.00 53.31 83 GLU A O 1
ATOM 644 N N . GLN A 1 84 ? 5.863 -10.156 21.629 1.00 57.62 84 GLN A N 1
ATOM 645 C CA . GLN A 1 84 ? 5.335 -11.518 21.807 1.00 57.62 84 GLN A CA 1
ATOM 646 C C . GLN A 1 84 ? 3.874 -11.550 22.272 1.00 57.62 84 GLN A C 1
ATOM 648 O O . GLN A 1 84 ? 3.111 -12.405 21.819 1.00 57.62 84 GLN A O 1
ATOM 653 N N . LEU A 1 85 ? 3.477 -10.642 23.169 1.00 51.97 85 LEU A N 1
ATOM 654 C CA . LEU A 1 85 ? 2.080 -10.481 23.586 1.00 51.97 85 LEU A CA 1
ATOM 655 C C . LEU A 1 85 ? 1.212 -10.007 22.417 1.00 51.97 85 LEU A C 1
ATOM 657 O O . LEU A 1 85 ? 0.112 -10.514 22.220 1.00 51.97 85 LEU A O 1
ATOM 661 N N . ASP A 1 86 ? 1.716 -9.080 21.617 1.00 53.88 86 ASP A N 1
ATOM 662 C CA . ASP A 1 86 ? 1.034 -8.502 20.466 1.00 53.88 86 ASP A CA 1
ATOM 663 C C . ASP A 1 86 ? 0.892 -9.538 19.337 1.00 53.88 86 ASP A C 1
ATOM 665 O O . ASP A 1 86 ? -0.210 -9.736 18.822 1.00 53.88 86 ASP A O 1
ATOM 669 N N . TYR A 1 87 ? 1.938 -10.330 19.061 1.00 45.62 87 TYR A N 1
ATOM 670 C CA . TYR A 1 87 ? 1.867 -11.486 18.156 1.00 45.62 87 TYR A CA 1
ATOM 671 C C . TYR A 1 87 ? 0.851 -12.538 18.630 1.00 45.62 87 TYR A C 1
ATOM 673 O O . TYR A 1 87 ? 0.061 -13.047 17.836 1.00 45.62 87 TYR A O 1
ATOM 681 N N . ALA A 1 88 ? 0.827 -12.842 19.931 1.00 44.91 88 ALA A N 1
ATOM 682 C CA . ALA A 1 88 ? -0.108 -13.809 20.506 1.00 44.91 88 ALA A CA 1
ATOM 683 C C . ALA A 1 88 ? -1.561 -13.299 20.558 1.00 44.91 88 ALA A C 1
ATOM 685 O O . ALA A 1 88 ? -2.491 -14.104 20.564 1.00 44.91 88 ALA A O 1
ATOM 686 N N . THR A 1 89 ? -1.766 -11.979 20.597 1.00 45.44 89 THR A N 1
ATOM 687 C CA . THR A 1 89 ? -3.093 -11.339 20.647 1.00 45.44 89 THR A CA 1
ATOM 688 C C . THR A 1 89 ? -3.584 -10.846 19.284 1.00 45.44 89 THR A C 1
ATOM 690 O O . THR A 1 89 ? -4.715 -10.372 19.183 1.00 45.44 89 THR A O 1
ATOM 693 N N . GLY A 1 90 ? -2.770 -10.974 18.230 1.00 38.88 90 GLY A N 1
ATOM 694 C CA . GLY A 1 90 ? -3.103 -10.536 16.872 1.00 38.88 90 GLY A CA 1
ATOM 695 C C . GLY A 1 90 ? -3.054 -9.018 16.665 1.00 38.88 90 GLY A C 1
ATOM 696 O O . GLY A 1 90 ? -3.589 -8.524 15.673 1.00 38.88 90 GLY A O 1
ATOM 697 N N . ARG A 1 91 ? -2.432 -8.259 17.575 1.00 42.19 91 ARG A N 1
ATOM 698 C CA . ARG A 1 91 ? -2.229 -6.812 17.421 1.00 42.19 91 ARG A CA 1
ATOM 699 C C . ARG A 1 91 ? -0.988 -6.588 16.548 1.00 42.19 91 ARG A C 1
ATOM 701 O O . ARG A 1 91 ? 0.124 -6.812 17.007 1.00 42.19 91 ARG A O 1
ATOM 708 N N . LYS A 1 92 ? -1.150 -6.195 15.276 1.00 47.56 92 LYS A N 1
ATOM 709 C CA . LYS A 1 92 ? -0.000 -5.847 14.413 1.00 47.56 92 LYS A CA 1
ATOM 710 C C . LYS A 1 92 ? 0.528 -4.455 14.778 1.00 47.56 92 LYS A C 1
ATOM 712 O O . LYS A 1 92 ? -0.258 -3.555 15.063 1.00 47.56 92 LYS A O 1
ATOM 717 N N . HIS A 1 93 ? 1.852 -4.294 14.785 1.00 47.97 93 HIS A N 1
ATOM 718 C CA . HIS A 1 93 ? 2.518 -3.033 15.120 1.00 47.97 93 HIS A CA 1
ATOM 719 C C . HIS A 1 93 ? 2.259 -1.938 14.074 1.00 47.97 93 HIS A C 1
ATOM 721 O O . HIS A 1 93 ? 2.479 -2.155 12.884 1.00 47.97 93 HIS A O 1
ATOM 727 N N . GLU A 1 94 ? 1.917 -0.734 14.538 1.00 49.75 94 GLU A N 1
ATOM 728 C CA . GLU A 1 94 ? 1.994 0.505 13.754 1.00 49.75 94 GLU A CA 1
ATOM 729 C C . GLU A 1 94 ? 3.471 0.808 13.422 1.00 49.75 94 GLU A C 1
ATOM 731 O O . GLU A 1 94 ? 4.277 1.104 14.306 1.00 49.75 94 GLU A O 1
ATOM 736 N N . GLY A 1 95 ? 3.854 0.694 12.145 1.00 47.38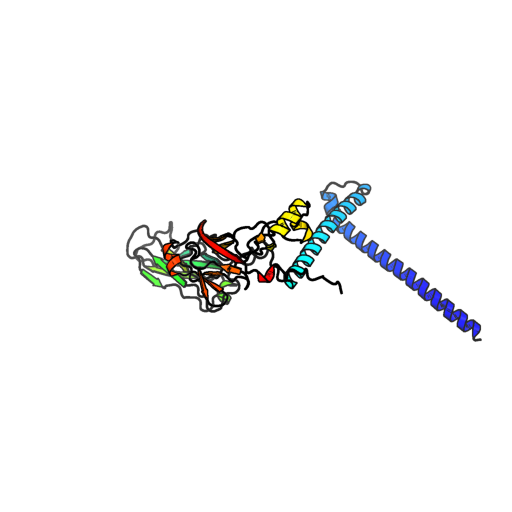 95 GLY A N 1
ATOM 737 C CA . GLY A 1 95 ? 5.081 1.282 11.584 1.00 47.38 95 GLY A CA 1
ATOM 738 C C . GLY A 1 95 ? 6.316 0.385 11.362 1.00 47.38 95 GLY A C 1
ATOM 739 O O . GLY A 1 95 ? 7.066 0.629 10.414 1.00 47.38 95 GLY A O 1
ATOM 740 N N . GLU A 1 96 ? 6.577 -0.663 12.158 1.00 44.84 96 GLU A N 1
ATOM 741 C CA . GLU A 1 96 ? 7.813 -1.477 11.995 1.00 44.84 96 GLU A CA 1
ATOM 742 C C . GLU A 1 96 ? 7.666 -2.687 11.046 1.00 44.84 96 GLU A C 1
ATOM 744 O O . GLU A 1 96 ? 8.646 -3.079 10.408 1.00 44.84 96 GLU A O 1
ATOM 749 N N . GLU A 1 97 ? 6.465 -3.253 10.880 1.00 49.31 97 GLU A N 1
ATOM 750 C CA . GLU A 1 97 ? 6.206 -4.272 9.842 1.00 49.31 97 GLU A CA 1
ATOM 751 C C . GLU A 1 97 ? 5.883 -3.654 8.473 1.00 49.31 97 GLU A C 1
ATOM 753 O O . GLU A 1 97 ? 6.250 -4.223 7.445 1.00 49.31 97 GLU A O 1
ATOM 758 N N . GLU A 1 98 ? 5.311 -2.446 8.444 1.00 52.59 98 GLU A N 1
ATOM 759 C CA . GLU A 1 98 ? 4.996 -1.695 7.217 1.00 52.59 98 GLU A CA 1
ATOM 760 C C . GLU A 1 98 ? 6.242 -1.414 6.360 1.00 52.59 98 GLU A C 1
ATOM 762 O O . GLU A 1 98 ? 6.195 -1.418 5.129 1.00 52.59 98 GLU A O 1
ATOM 767 N N . THR A 1 99 ? 7.402 -1.219 6.998 1.00 52.53 99 THR A N 1
ATOM 768 C CA . THR A 1 99 ? 8.678 -1.035 6.288 1.00 52.53 99 THR A CA 1
ATOM 769 C C . THR A 1 99 ? 9.271 -2.337 5.758 1.00 52.53 99 THR A C 1
ATOM 771 O O . THR A 1 99 ? 10.013 -2.297 4.776 1.00 52.53 99 THR A O 1
ATOM 774 N N . LYS A 1 100 ? 8.943 -3.479 6.372 1.00 55.19 100 LYS A N 1
ATOM 775 C CA . LYS A 1 100 ? 9.455 -4.798 5.976 1.00 55.19 100 LYS A CA 1
ATOM 776 C C . LYS A 1 100 ? 8.599 -5.458 4.902 1.00 55.19 100 LYS A C 1
ATOM 778 O O . LYS A 1 100 ? 9.108 -6.326 4.202 1.00 55.19 100 LYS A O 1
ATOM 783 N N . GLN A 1 101 ? 7.338 -5.046 4.763 1.00 64.88 101 GLN A N 1
ATOM 784 C CA . GLN A 1 101 ? 6.377 -5.700 3.881 1.00 64.88 101 GLN A CA 1
ATOM 785 C C . GLN A 1 101 ? 5.884 -4.819 2.738 1.00 64.88 101 GLN A C 1
ATOM 787 O O . GLN A 1 101 ? 4.685 -4.594 2.578 1.00 64.88 101 GLN A O 1
ATOM 792 N N . LYS A 1 102 ? 6.819 -4.308 1.932 1.00 73.50 102 LYS A N 1
ATOM 793 C CA . LYS A 1 102 ? 6.464 -3.497 0.767 1.00 73.50 102 LYS A CA 1
ATOM 794 C C . LYS A 1 102 ? 6.231 -4.370 -0.462 1.00 73.50 102 LYS A C 1
ATOM 796 O O . LYS A 1 102 ? 7.083 -5.199 -0.779 1.00 73.50 102 LYS A O 1
ATOM 801 N N . ILE A 1 103 ? 5.117 -4.144 -1.153 1.00 80.31 103 ILE A N 1
ATOM 802 C CA . ILE A 1 103 ? 4.815 -4.744 -2.454 1.00 80.31 103 ILE A CA 1
ATOM 803 C C . ILE A 1 103 ? 5.108 -3.708 -3.535 1.00 80.31 103 ILE A C 1
ATOM 805 O O . ILE A 1 103 ? 4.417 -2.695 -3.624 1.00 80.31 103 ILE A O 1
ATOM 809 N N . TRP A 1 104 ? 6.131 -3.945 -4.352 1.00 82.88 104 TRP A N 1
ATOM 810 C CA . TRP A 1 104 ? 6.482 -3.063 -5.464 1.00 82.88 104 TRP A CA 1
ATOM 811 C C . TRP A 1 104 ? 7.280 -3.796 -6.539 1.00 82.88 104 TRP A C 1
ATOM 813 O O . TRP A 1 104 ? 7.970 -4.780 -6.267 1.00 82.88 104 TRP A O 1
ATOM 823 N N . VAL A 1 105 ? 7.186 -3.273 -7.760 1.00 85.62 105 VAL A N 1
ATOM 824 C CA . VAL A 1 105 ? 8.008 -3.650 -8.911 1.00 85.62 105 VAL A CA 1
ATOM 825 C C . VAL A 1 105 ? 8.569 -2.357 -9.486 1.00 85.62 105 VAL A C 1
ATOM 827 O O . VAL A 1 105 ? 7.815 -1.438 -9.802 1.00 85.62 105 VAL A O 1
ATOM 830 N N . GLU A 1 106 ? 9.886 -2.280 -9.598 1.00 87.75 106 GLU A N 1
ATOM 831 C CA . GLU A 1 106 ? 10.618 -1.139 -10.134 1.00 87.75 106 GLU A CA 1
ATOM 832 C C . GLU A 1 106 ? 11.525 -1.626 -11.262 1.00 87.75 106 GLU A C 1
ATOM 834 O O . GLU A 1 106 ? 12.230 -2.632 -11.134 1.00 87.75 106 GLU A O 1
ATOM 839 N N . LEU A 1 107 ? 11.502 -0.900 -12.377 1.00 88.38 107 LEU A N 1
ATOM 840 C CA . LEU A 1 107 ? 12.487 -1.063 -13.435 1.00 88.38 107 LEU A CA 1
ATOM 841 C C . LEU A 1 107 ? 13.698 -0.205 -13.077 1.00 88.38 107 LEU A C 1
ATOM 843 O O . LEU A 1 107 ? 13.565 1.003 -12.891 1.00 88.38 107 LEU A O 1
ATOM 847 N N . GLU A 1 108 ? 14.871 -0.820 -12.988 1.00 90.12 108 GLU A N 1
ATOM 848 C CA . GLU A 1 108 ? 16.120 -0.075 -12.871 1.00 90.12 108 GLU A CA 1
ATOM 849 C C . GLU A 1 108 ? 16.468 0.640 -14.186 1.00 90.12 108 GLU A C 1
ATOM 851 O O . GLU A 1 108 ? 15.828 0.453 -15.225 1.00 90.12 108 GLU A O 1
ATOM 856 N N . ASP A 1 109 ? 17.552 1.420 -14.150 1.00 91.12 109 ASP A N 1
ATOM 857 C CA . ASP A 1 109 ? 18.109 2.094 -15.317 1.00 91.12 109 ASP A CA 1
ATOM 858 C C . ASP A 1 109 ? 18.242 1.148 -16.520 1.00 91.12 109 ASP A C 1
ATOM 860 O O . ASP A 1 109 ? 18.976 0.148 -16.501 1.00 91.12 109 ASP A O 1
ATOM 864 N N . LEU A 1 110 ? 17.551 1.517 -17.600 1.00 92.62 110 LEU A N 1
ATOM 865 C CA . LEU A 1 110 ? 17.565 0.789 -18.860 1.00 92.62 110 LEU A CA 1
ATOM 866 C C . LEU A 1 110 ? 18.985 0.747 -19.434 1.00 92.62 110 LEU A C 1
ATOM 868 O O . LEU A 1 110 ? 19.661 1.769 -19.581 1.00 92.62 110 LEU A O 1
ATOM 872 N N . LYS A 1 111 ? 19.437 -0.445 -19.820 1.00 93.94 111 LYS A N 1
ATOM 873 C CA . LYS A 1 111 ? 20.724 -0.650 -20.490 1.00 93.94 111 LYS A CA 1
ATOM 874 C C . LYS A 1 111 ? 20.478 -0.921 -21.965 1.00 93.94 111 LYS A C 1
ATOM 876 O O . LYS A 1 111 ? 19.898 -1.940 -22.322 1.00 93.94 111 LYS A O 1
ATOM 881 N N . VAL A 1 112 ? 20.959 -0.026 -22.819 1.00 94.19 112 VAL A N 1
ATOM 882 C CA . VAL A 1 112 ? 20.793 -0.124 -24.275 1.00 94.19 112 VAL A CA 1
ATOM 883 C C . VAL A 1 112 ? 22.064 -0.674 -24.928 1.00 94.19 112 VAL A C 1
ATOM 885 O O . VAL A 1 112 ? 23.182 -0.286 -24.571 1.00 94.19 112 VAL A O 1
ATOM 888 N N . TYR A 1 113 ? 21.890 -1.581 -25.888 1.00 94.12 113 TYR A N 1
ATOM 889 C CA . TYR A 1 113 ? 22.940 -2.232 -26.663 1.00 94.12 113 TYR A CA 1
ATOM 890 C C . TYR A 1 113 ? 22.629 -2.171 -28.169 1.00 94.12 113 TYR A C 1
ATOM 892 O O . TYR A 1 113 ? 21.469 -2.298 -28.542 1.00 94.12 113 TYR A O 1
ATOM 900 N N . PRO A 1 114 ? 23.648 -2.012 -29.036 1.00 92.81 114 PRO A N 1
ATOM 901 C CA . PRO A 1 114 ? 25.048 -1.768 -28.690 1.00 92.81 114 PRO A CA 1
ATOM 902 C C . PRO A 1 114 ? 25.247 -0.375 -28.071 1.00 92.81 114 PRO A C 1
ATOM 904 O O . PRO A 1 114 ? 24.610 0.591 -28.469 1.00 92.81 114 PRO A O 1
ATOM 907 N N . LYS A 1 115 ? 26.171 -0.233 -27.113 1.00 89.31 115 LYS A N 1
ATOM 908 C CA . LYS A 1 115 ? 26.491 1.092 -26.557 1.00 89.31 115 LYS A CA 1
ATOM 909 C C . LYS A 1 115 ? 27.205 1.938 -27.612 1.00 89.31 115 LYS A C 1
ATOM 911 O O . LYS A 1 115 ? 28.384 1.709 -27.888 1.00 89.31 115 LYS A O 1
ATOM 916 N N . LYS A 1 116 ? 26.508 2.917 -28.191 1.00 88.62 116 LYS A N 1
ATOM 917 C CA . LYS A 1 116 ? 27.078 3.902 -29.121 1.00 88.62 116 LYS A CA 1
ATOM 918 C C . LYS A 1 116 ? 27.322 5.234 -28.409 1.00 88.62 116 LYS A C 1
ATOM 920 O O . LYS A 1 116 ? 26.730 5.547 -27.381 1.00 88.62 116 LYS A O 1
ATOM 925 N N . LYS A 1 117 ? 28.261 6.028 -28.929 1.00 85.50 117 LYS A N 1
ATOM 926 C CA . LYS A 1 117 ? 28.584 7.338 -28.351 1.00 85.50 117 LYS A CA 1
ATOM 927 C C . LYS A 1 117 ? 27.378 8.269 -28.520 1.00 85.50 117 LYS A C 1
ATOM 929 O O . LYS A 1 117 ? 26.972 8.519 -29.651 1.00 85.50 117 LYS A O 1
ATOM 934 N N . ASN A 1 118 ? 26.880 8.814 -27.410 1.00 86.12 118 ASN A N 1
ATOM 935 C CA . ASN A 1 118 ? 25.700 9.685 -27.348 1.00 86.12 118 ASN A CA 1
ATOM 936 C C . ASN A 1 118 ? 24.391 9.017 -27.826 1.00 86.12 118 ASN A C 1
ATOM 938 O O . ASN A 1 118 ? 23.514 9.729 -28.304 1.00 86.12 118 ASN A O 1
ATOM 942 N N . ASP A 1 119 ? 24.287 7.684 -27.753 1.00 85.62 119 ASP A N 1
ATOM 943 C CA . ASP A 1 119 ? 23.062 6.932 -28.079 1.00 85.62 119 ASP A CA 1
ATOM 944 C C . ASP A 1 119 ? 22.499 7.203 -29.492 1.00 85.62 119 ASP A C 1
ATOM 946 O O . ASP A 1 119 ? 21.293 7.161 -29.723 1.00 85.62 119 ASP A O 1
ATOM 950 N N . TYR A 1 120 ? 23.379 7.476 -30.463 1.00 89.94 120 TYR A N 1
ATOM 951 C CA . TYR A 1 120 ? 23.005 7.538 -31.879 1.00 89.94 120 TYR A CA 1
ATOM 952 C C . TYR A 1 120 ? 23.072 6.149 -32.498 1.00 89.94 120 TYR A C 1
ATOM 954 O O . TYR A 1 120 ? 24.132 5.521 -32.486 1.00 89.94 120 TYR A O 1
ATOM 962 N N . PHE A 1 121 ? 21.963 5.729 -33.096 1.00 89.88 121 PHE A N 1
ATOM 963 C CA . PHE A 1 121 ? 21.813 4.460 -33.797 1.00 89.88 121 PHE A CA 1
ATOM 964 C C . PHE A 1 121 ? 21.475 4.715 -35.266 1.00 89.88 121 PHE A C 1
ATOM 966 O O . PHE A 1 121 ? 20.771 5.669 -35.603 1.00 89.88 121 PHE A O 1
ATOM 973 N N . ASP A 1 122 ? 22.003 3.871 -36.140 1.00 91.56 122 ASP A N 1
ATOM 974 C CA . ASP A 1 122 ? 21.659 3.838 -37.553 1.00 91.56 122 ASP A CA 1
ATOM 975 C C . ASP A 1 122 ? 20.321 3.108 -37.729 1.00 91.56 122 ASP A C 1
ATOM 977 O O . ASP A 1 122 ? 19.979 2.217 -36.956 1.00 91.56 122 ASP A O 1
ATOM 981 N N . VAL A 1 123 ? 19.571 3.432 -38.785 1.00 90.44 123 VAL A N 1
ATOM 982 C CA . VAL A 1 123 ? 18.272 2.785 -39.079 1.00 90.44 123 VAL A CA 1
ATOM 983 C C . VAL A 1 123 ? 18.420 1.265 -39.275 1.00 90.44 123 VAL A C 1
ATOM 985 O O . VAL A 1 123 ? 17.485 0.502 -39.069 1.00 90.44 123 VAL A O 1
ATOM 988 N N . SER A 1 124 ? 19.611 0.806 -39.661 1.00 90.31 124 SER A N 1
ATOM 989 C CA . SER A 1 124 ? 19.928 -0.614 -39.820 1.00 90.31 124 SER A CA 1
ATOM 990 C C . SER A 1 124 ? 20.384 -1.312 -38.537 1.00 90.31 124 SER A C 1
ATOM 992 O O . SER A 1 124 ? 20.623 -2.517 -38.582 1.00 90.31 124 SER A O 1
ATOM 994 N N . ASP A 1 125 ? 20.588 -0.587 -37.436 1.00 92.31 125 ASP A N 1
ATOM 995 C CA . ASP A 1 125 ? 21.024 -1.206 -36.188 1.00 92.31 125 ASP A CA 1
ATOM 996 C C . ASP A 1 125 ? 19.876 -1.969 -35.527 1.00 92.31 125 ASP A C 1
ATOM 998 O O . ASP A 1 125 ? 18.744 -1.494 -35.453 1.00 92.31 125 ASP A O 1
ATOM 1002 N N . GLU A 1 126 ? 20.199 -3.126 -34.963 1.00 94.44 126 GLU A N 1
ATOM 1003 C CA . GLU A 1 126 ? 19.358 -3.760 -33.957 1.00 94.44 126 GLU A CA 1
ATOM 1004 C C . GLU A 1 126 ? 19.680 -3.149 -32.590 1.00 94.44 126 GLU A C 1
ATOM 1006 O O . GLU A 1 126 ? 20.842 -3.104 -32.175 1.00 94.44 126 GLU A O 1
ATOM 1011 N N . ILE A 1 127 ? 18.646 -2.660 -31.905 1.00 94.12 127 ILE A N 1
ATOM 1012 C CA . ILE A 1 127 ? 18.757 -2.048 -30.582 1.00 94.12 127 ILE A CA 1
ATOM 1013 C C . ILE A 1 127 ? 18.157 -3.010 -29.562 1.00 94.12 127 ILE A C 1
ATOM 1015 O O . ILE A 1 127 ? 16.950 -3.237 -29.566 1.00 94.12 127 ILE A O 1
ATOM 1019 N N . THR A 1 128 ? 18.977 -3.546 -28.665 1.00 96.19 128 THR A N 1
ATOM 1020 C CA . THR A 1 128 ? 18.535 -4.377 -27.541 1.00 96.19 128 THR A CA 1
ATOM 1021 C C . THR A 1 128 ? 18.503 -3.550 -26.264 1.00 96.19 128 THR A C 1
ATOM 1023 O O . THR A 1 128 ? 19.487 -2.917 -25.888 1.00 96.19 128 THR A O 1
ATOM 1026 N N . VAL A 1 129 ? 17.379 -3.570 -25.566 1.00 95.00 129 VAL A N 1
ATOM 1027 C CA . VAL A 1 129 ? 17.157 -2.880 -24.299 1.00 95.00 129 VAL A CA 1
ATOM 1028 C C . VAL A 1 129 ? 16.995 -3.928 -23.221 1.00 95.00 129 VAL A C 1
ATOM 1030 O O . VAL A 1 129 ? 16.158 -4.818 -23.339 1.00 95.00 129 VAL A O 1
ATOM 1033 N N . LEU A 1 130 ? 17.809 -3.808 -22.181 1.00 94.94 130 LEU A N 1
ATOM 1034 C CA . LEU A 1 130 ? 17.750 -4.619 -20.978 1.00 94.94 130 LEU A CA 1
ATOM 1035 C C . LEU A 1 130 ? 17.223 -3.747 -19.841 1.00 94.94 130 LEU A C 1
ATOM 1037 O O . LEU A 1 130 ? 17.849 -2.744 -19.498 1.00 94.94 130 LEU A O 1
ATOM 1041 N N . ALA A 1 131 ? 16.098 -4.132 -19.256 1.00 93.19 131 ALA A N 1
ATOM 1042 C CA . ALA A 1 131 ? 15.481 -3.477 -18.113 1.00 93.19 131 ALA A CA 1
ATOM 1043 C C . ALA A 1 131 ? 15.591 -4.409 -16.897 1.00 93.19 131 ALA A C 1
ATOM 1045 O O . ALA A 1 131 ? 14.790 -5.340 -16.778 1.00 93.19 131 ALA A O 1
ATOM 1046 N N . PRO A 1 132 ? 16.606 -4.233 -16.030 1.00 91.19 132 PRO A N 1
ATOM 1047 C CA . PRO A 1 132 ? 16.693 -5.005 -14.800 1.00 91.19 132 PRO A CA 1
ATOM 1048 C C . PRO A 1 132 ? 15.495 -4.692 -13.908 1.00 91.19 132 PRO A C 1
ATOM 1050 O O . PRO A 1 132 ? 15.094 -3.535 -13.784 1.00 91.19 132 PRO A O 1
ATOM 1053 N N . ILE A 1 133 ? 14.939 -5.719 -13.282 1.00 86.88 133 ILE A N 1
ATOM 1054 C CA . ILE A 1 133 ? 13.768 -5.607 -12.425 1.00 86.88 133 ILE A CA 1
ATOM 1055 C C . ILE A 1 133 ? 14.191 -5.810 -10.984 1.00 86.88 133 ILE A C 1
ATOM 1057 O O . ILE A 1 133 ? 14.835 -6.801 -10.630 1.00 86.88 133 ILE A O 1
ATOM 1061 N N . LYS A 1 134 ? 13.771 -4.877 -10.136 1.00 85.50 134 LYS A N 1
ATOM 1062 C CA . LYS A 1 134 ? 13.725 -5.073 -8.696 1.00 85.50 134 LYS A CA 1
ATOM 1063 C C . LYS A 1 134 ? 12.279 -5.223 -8.281 1.00 85.50 134 LYS A C 1
ATOM 1065 O O . LYS A 1 134 ? 11.440 -4.390 -8.606 1.00 85.50 134 LYS A O 1
ATOM 1070 N N . ALA A 1 135 ? 11.996 -6.283 -7.547 1.00 82.50 135 ALA A N 1
ATOM 1071 C CA . ALA A 1 135 ? 10.685 -6.484 -6.981 1.00 82.50 135 ALA A CA 1
ATOM 1072 C C . ALA A 1 135 ? 10.808 -6.938 -5.534 1.00 82.50 135 ALA A C 1
ATOM 1074 O O . ALA A 1 135 ? 11.743 -7.637 -5.150 1.00 82.50 135 ALA A O 1
ATOM 1075 N N . SER A 1 136 ? 9.833 -6.530 -4.742 1.00 79.19 136 SER A N 1
ATOM 1076 C CA . SER A 1 136 ? 9.569 -7.065 -3.418 1.00 79.19 136 SER A CA 1
ATOM 1077 C C . SER A 1 136 ? 8.100 -7.417 -3.432 1.00 79.19 136 SER A C 1
ATOM 1079 O O . SER A 1 136 ? 7.267 -6.524 -3.563 1.00 79.19 136 SER A O 1
ATOM 1081 N N . ILE A 1 137 ? 7.772 -8.705 -3.394 1.00 70.38 137 ILE A N 1
ATOM 1082 C CA . ILE A 1 137 ? 6.386 -9.155 -3.496 1.00 70.38 137 ILE A CA 1
ATOM 1083 C C . ILE A 1 137 ? 6.154 -10.206 -2.416 1.00 70.38 137 ILE A C 1
ATOM 1085 O O . ILE A 1 137 ? 6.395 -11.393 -2.602 1.00 70.38 137 ILE A O 1
ATOM 1089 N N . LEU A 1 138 ? 5.723 -9.750 -1.243 1.00 65.50 138 LEU A N 1
ATOM 1090 C CA . LEU A 1 138 ? 5.329 -10.650 -0.165 1.00 65.50 138 LEU A CA 1
ATOM 1091 C C . LEU A 1 138 ? 3.990 -11.303 -0.486 1.00 65.50 138 LEU A C 1
ATOM 1093 O O . LEU A 1 138 ? 3.045 -10.614 -0.865 1.00 65.50 138 LEU A O 1
ATOM 1097 N N . ASN A 1 139 ? 3.916 -12.618 -0.271 1.00 59.47 139 ASN A N 1
ATOM 1098 C CA . ASN A 1 139 ? 2.698 -13.416 -0.416 1.00 59.47 139 ASN A CA 1
ATOM 1099 C C . ASN A 1 139 ? 1.994 -13.170 -1.754 1.00 59.47 139 ASN A C 1
ATOM 1101 O O . ASN A 1 139 ? 0.816 -12.803 -1.811 1.00 59.47 139 ASN A O 1
ATOM 1105 N N . VAL A 1 140 ? 2.730 -13.363 -2.848 1.00 60.50 140 VAL A N 1
ATOM 1106 C CA . VAL A 1 140 ? 2.096 -13.431 -4.160 1.00 60.50 140 VAL A CA 1
ATOM 1107 C C . VAL A 1 140 ? 1.264 -14.698 -4.174 1.00 60.50 140 VAL A C 1
ATOM 1109 O O . VAL A 1 140 ? 1.800 -15.799 -4.095 1.00 60.50 140 VAL A O 1
ATOM 1112 N N . ASP A 1 141 ? -0.052 -14.539 -4.243 1.00 66.06 141 ASP A N 1
ATOM 1113 C CA . ASP A 1 141 ? -0.891 -15.610 -4.756 1.00 66.06 141 ASP A CA 1
ATOM 1114 C C . ASP A 1 141 ? -0.279 -16.046 -6.096 1.00 66.06 141 ASP A C 1
ATOM 1116 O O . ASP A 1 141 ? -0.093 -15.201 -6.973 1.00 66.06 141 ASP A O 1
ATOM 1120 N N . GLU A 1 142 ? 0.075 -17.327 -6.238 1.00 66.31 142 GLU A N 1
ATOM 1121 C CA . GLU A 1 142 ? 0.711 -17.898 -7.438 1.00 66.31 142 GLU A CA 1
ATOM 1122 C C . GLU A 1 142 ? -0.053 -17.552 -8.732 1.00 66.31 142 GLU A C 1
ATOM 1124 O O . GLU A 1 142 ? 0.490 -17.630 -9.833 1.00 66.31 142 GLU A O 1
ATOM 1129 N N . SER A 1 143 ? -1.317 -17.136 -8.607 1.00 67.38 143 SER A N 1
ATOM 1130 C CA . SER A 1 143 ? -2.150 -16.639 -9.696 1.00 67.38 143 SER A CA 1
ATOM 1131 C C . SER A 1 143 ? -1.748 -15.265 -10.267 1.00 67.38 143 SER A C 1
ATOM 1133 O O . SER A 1 143 ? -2.102 -14.972 -11.415 1.00 67.38 143 SER A O 1
ATOM 1135 N N . LYS A 1 144 ? -1.026 -14.406 -9.528 1.00 72.81 144 LYS A N 1
ATOM 1136 C CA . LYS A 1 144 ? -0.692 -13.043 -9.985 1.00 72.81 144 LYS A CA 1
ATOM 1137 C C . LYS A 1 144 ? 0.496 -13.055 -10.943 1.00 72.81 144 LYS A C 1
ATOM 1139 O O . LYS A 1 144 ? 1.544 -13.629 -10.666 1.00 72.81 144 LYS A O 1
ATOM 1144 N N . LYS A 1 145 ? 0.333 -12.360 -12.071 1.00 78.94 145 LYS A N 1
ATOM 1145 C CA . LYS A 1 145 ? 1.333 -12.248 -13.141 1.00 78.94 145 LYS A CA 1
ATOM 1146 C C . LYS A 1 145 ? 1.804 -10.807 -13.284 1.00 78.94 145 LYS A C 1
ATOM 1148 O O . LYS A 1 145 ? 0.998 -9.885 -13.153 1.00 78.94 145 LYS A O 1
ATOM 1153 N N . ILE A 1 146 ? 3.087 -10.625 -13.589 1.00 83.44 146 ILE A N 1
ATOM 1154 C CA . ILE A 1 146 ? 3.608 -9.351 -14.085 1.00 83.44 146 ILE A CA 1
ATOM 1155 C C . ILE A 1 146 ? 3.605 -9.424 -15.612 1.00 83.44 146 ILE A C 1
ATOM 1157 O O . ILE A 1 146 ? 4.087 -10.383 -16.211 1.00 83.44 146 ILE A O 1
ATOM 1161 N N . PHE A 1 147 ? 3.031 -8.409 -16.239 1.00 87.69 147 PHE A N 1
ATOM 1162 C CA . PHE A 1 147 ? 2.988 -8.236 -17.677 1.00 87.69 147 PHE A CA 1
ATOM 1163 C C . PHE A 1 147 ? 4.009 -7.186 -18.085 1.00 87.69 147 PHE A C 1
ATOM 1165 O O . PHE A 1 147 ? 3.949 -6.037 -17.642 1.00 87.69 147 PHE A O 1
ATOM 1172 N N . TYR A 1 148 ? 4.928 -7.580 -18.958 1.00 89.56 148 TYR A N 1
ATOM 1173 C CA . TYR A 1 148 ? 5.925 -6.686 -19.521 1.00 89.56 148 TYR A CA 1
ATOM 1174 C C . TYR A 1 148 ? 5.528 -6.276 -20.926 1.00 89.56 148 TYR A C 1
ATOM 1176 O O . TYR A 1 148 ? 5.121 -7.101 -21.743 1.00 89.56 148 TYR A O 1
ATOM 1184 N N . THR A 1 149 ? 5.671 -4.992 -21.226 1.00 92.19 149 THR A N 1
ATOM 1185 C CA . THR A 1 149 ? 5.491 -4.481 -22.581 1.00 92.19 149 THR A CA 1
ATOM 1186 C C . THR A 1 149 ? 6.635 -3.555 -22.951 1.00 92.19 149 THR A C 1
ATOM 1188 O O . THR A 1 149 ? 7.214 -2.867 -22.110 1.00 92.19 149 THR A O 1
ATOM 1191 N N . CYS A 1 150 ? 6.973 -3.569 -24.233 1.00 94.62 150 CYS A N 1
ATOM 1192 C CA . CYS A 1 150 ? 8.041 -2.783 -24.820 1.00 94.62 150 CYS A CA 1
ATOM 1193 C C . CYS A 1 150 ? 7.514 -2.112 -26.081 1.00 94.62 150 CYS A C 1
ATOM 1195 O O . CYS A 1 150 ? 6.857 -2.753 -26.900 1.00 94.62 150 CYS A O 1
ATOM 1197 N N . SER A 1 151 ? 7.804 -0.827 -26.251 1.00 94.75 151 SER A N 1
ATOM 1198 C CA . SER A 1 151 ? 7.437 -0.078 -27.452 1.00 94.75 151 SER A CA 1
ATOM 1199 C C . SER A 1 151 ? 8.530 0.909 -27.841 1.00 94.75 151 SER A C 1
ATOM 1201 O O . SER A 1 151 ? 9.223 1.455 -26.984 1.00 94.75 151 SER A O 1
ATOM 1203 N N . LEU A 1 152 ? 8.672 1.129 -29.147 1.00 94.12 152 LEU A N 1
ATOM 1204 C CA . LEU A 1 152 ? 9.561 2.125 -29.737 1.00 94.12 152 LEU A CA 1
ATOM 1205 C C . LEU A 1 152 ? 8.729 3.033 -30.641 1.00 94.12 152 LEU A C 1
ATOM 1207 O O . LEU A 1 152 ? 8.042 2.560 -31.547 1.00 94.12 152 LEU A O 1
ATOM 1211 N N . GLU A 1 153 ? 8.798 4.339 -30.412 1.00 92.38 153 GLU A N 1
ATOM 1212 C CA . GLU A 1 153 ? 8.100 5.319 -31.241 1.00 92.38 153 GLU A CA 1
ATOM 1213 C C . GLU A 1 153 ? 8.576 5.254 -32.705 1.00 92.38 153 GLU A C 1
ATOM 1215 O O . GLU A 1 153 ? 9.726 5.559 -33.010 1.00 92.38 153 GLU A O 1
ATOM 1220 N N . GLY A 1 154 ? 7.686 4.879 -33.630 1.00 82.94 154 GLY A N 1
ATOM 1221 C CA . GLY A 1 154 ? 8.009 4.774 -35.061 1.00 82.94 154 GLY A CA 1
ATOM 1222 C C . GLY A 1 154 ? 8.833 3.542 -35.464 1.00 82.94 154 GLY A C 1
ATOM 1223 O O . GLY A 1 154 ? 9.248 3.449 -36.616 1.00 82.94 154 GLY A O 1
ATOM 1224 N N . GLY A 1 155 ? 9.052 2.585 -34.557 1.00 85.31 155 GLY A N 1
ATOM 1225 C CA . GLY A 1 155 ? 9.783 1.345 -34.839 1.00 85.31 155 GLY A CA 1
ATOM 1226 C C . GLY A 1 155 ? 8.966 0.081 -34.578 1.00 85.31 155 GLY A C 1
ATOM 1227 O O . GLY A 1 155 ? 7.862 0.131 -34.033 1.00 85.31 155 GLY A O 1
ATOM 1228 N N . ALA A 1 156 ? 9.525 -1.067 -34.965 1.00 87.56 156 ALA A N 1
ATOM 1229 C CA . ALA A 1 156 ? 8.945 -2.379 -34.693 1.00 87.56 156 ALA A CA 1
ATOM 1230 C C . ALA A 1 156 ? 9.726 -3.118 -33.597 1.00 87.56 156 ALA A C 1
ATOM 1232 O O . ALA A 1 156 ? 10.958 -3.061 -33.534 1.00 87.56 156 ALA A O 1
ATOM 1233 N N . VAL A 1 157 ? 8.995 -3.846 -32.752 1.00 92.44 157 VAL A N 1
ATOM 1234 C CA . VAL A 1 157 ? 9.569 -4.798 -31.795 1.00 92.44 157 VAL A CA 1
ATOM 1235 C C . VAL A 1 157 ? 9.929 -6.071 -32.561 1.00 92.44 157 VAL A C 1
ATOM 1237 O O . VAL A 1 157 ? 9.047 -6.729 -33.107 1.00 92.44 157 VAL A O 1
ATOM 1240 N N . ILE A 1 158 ? 11.219 -6.403 -32.628 1.00 91.69 158 ILE A N 1
ATOM 1241 C CA . ILE A 1 158 ? 11.722 -7.634 -33.259 1.00 91.69 158 ILE A CA 1
ATOM 1242 C C . ILE A 1 158 ? 11.566 -8.811 -32.293 1.00 91.69 158 ILE A C 1
ATOM 1244 O O . ILE A 1 158 ? 11.139 -9.895 -32.685 1.00 91.69 158 ILE A O 1
ATOM 1248 N N . LYS A 1 159 ? 11.907 -8.576 -31.021 1.00 91.44 159 LYS A N 1
ATOM 1249 C CA . LYS A 1 159 ? 11.816 -9.544 -29.927 1.00 91.44 159 LYS A CA 1
ATOM 1250 C C . LYS A 1 159 ? 11.212 -8.842 -28.714 1.00 91.44 159 LYS A C 1
ATOM 1252 O O . LYS A 1 159 ? 11.749 -7.831 -28.263 1.00 91.44 159 LYS A O 1
ATOM 1257 N N . GLY A 1 160 ? 10.066 -9.338 -28.257 1.00 87.31 160 GLY A N 1
ATOM 1258 C CA . GLY A 1 160 ? 9.396 -8.848 -27.054 1.00 87.31 160 GLY A CA 1
ATOM 1259 C C . GLY A 1 160 ? 9.923 -9.529 -25.788 1.00 87.31 160 GLY A C 1
ATOM 1260 O O . GLY A 1 160 ? 10.683 -10.492 -25.898 1.00 87.31 160 GLY A O 1
ATOM 1261 N N . PRO A 1 161 ? 9.504 -9.047 -24.609 1.00 86.56 161 PRO A N 1
ATOM 1262 C CA . PRO A 1 161 ? 9.847 -9.689 -23.352 1.00 86.56 161 PRO A CA 1
ATOM 1263 C C . PRO A 1 161 ? 9.184 -11.065 -23.261 1.00 86.56 161 PRO A C 1
ATOM 1265 O O . PRO A 1 161 ? 7.992 -11.201 -23.551 1.00 86.56 161 PRO A O 1
ATOM 1268 N N . ASP A 1 162 ? 9.944 -12.067 -22.829 1.00 80.56 162 ASP A N 1
ATOM 1269 C CA . ASP A 1 162 ? 9.382 -13.358 -22.448 1.00 80.56 162 ASP A CA 1
ATOM 1270 C C . ASP A 1 162 ? 8.745 -13.207 -21.052 1.00 80.56 162 ASP A C 1
ATOM 1272 O O . ASP A 1 162 ? 9.403 -12.700 -20.141 1.00 80.56 162 ASP A O 1
ATOM 1276 N N . PRO A 1 163 ? 7.460 -13.560 -20.861 1.00 69.38 163 PRO A N 1
ATOM 1277 C CA . PRO A 1 163 ? 6.834 -13.468 -19.550 1.00 69.38 163 PRO A CA 1
ATOM 1278 C C . PRO A 1 163 ? 7.451 -14.505 -18.594 1.00 69.38 163 PRO A C 1
ATOM 1280 O O . PRO A 1 163 ? 7.669 -15.645 -19.016 1.00 69.38 163 PRO A O 1
ATOM 1283 N N . PRO A 1 164 ? 7.685 -14.161 -17.317 1.00 68.44 164 PRO A N 1
ATOM 1284 C CA . PRO A 1 164 ? 8.253 -15.078 -16.342 1.00 68.44 164 PRO A CA 1
ATOM 1285 C C . PRO A 1 164 ? 7.316 -16.260 -16.137 1.00 68.44 164 PRO A C 1
ATOM 1287 O O . PRO A 1 164 ? 6.096 -16.097 -16.018 1.00 68.44 164 PRO A O 1
ATOM 1290 N N . GLU A 1 165 ? 7.892 -17.461 -16.085 1.00 67.31 165 GLU A N 1
ATOM 1291 C CA . GLU A 1 165 ? 7.125 -18.673 -15.805 1.00 67.31 165 GLU A CA 1
ATOM 1292 C C . GLU A 1 165 ? 6.700 -18.723 -14.329 1.00 67.31 165 GLU A C 1
ATOM 1294 O O . GLU A 1 165 ? 5.589 -19.176 -14.055 1.00 67.31 165 GLU A O 1
ATOM 1299 N N . ASN A 1 166 ? 7.526 -18.218 -13.393 1.00 64.12 166 ASN A N 1
ATOM 1300 C CA . ASN A 1 166 ? 7.239 -18.225 -11.953 1.00 64.12 166 ASN A CA 1
ATOM 1301 C C . ASN A 1 166 ? 7.691 -16.936 -11.240 1.00 64.12 166 ASN A C 1
ATOM 1303 O O . ASN A 1 166 ? 8.865 -16.735 -10.943 1.00 64.12 166 ASN A O 1
ATOM 1307 N N . LEU A 1 167 ? 6.724 -16.097 -10.855 1.00 63.53 167 LEU A N 1
ATOM 1308 C CA . LEU A 1 167 ? 6.973 -14.771 -10.276 1.00 63.53 167 LEU A CA 1
ATOM 1309 C C . LEU A 1 167 ? 7.852 -14.779 -9.010 1.00 63.53 167 LEU A C 1
ATOM 1311 O O . LEU A 1 167 ? 8.716 -13.929 -8.836 1.00 63.53 167 LEU A O 1
ATOM 1315 N N . LEU A 1 168 ? 7.600 -15.720 -8.098 1.00 61.50 168 LEU A N 1
ATOM 1316 C CA . LEU A 1 168 ? 8.206 -15.733 -6.761 1.00 61.50 168 LEU A CA 1
ATOM 1317 C C . LEU A 1 168 ? 9.641 -16.270 -6.764 1.00 61.50 168 LEU A C 1
ATOM 1319 O O . LEU A 1 168 ? 10.511 -15.698 -6.113 1.00 61.50 168 LEU A O 1
ATOM 1323 N N . SER A 1 169 ? 9.903 -17.350 -7.506 1.00 58.81 169 SER A N 1
ATOM 1324 C CA . SER A 1 169 ? 11.239 -17.955 -7.557 1.00 58.81 169 SER A CA 1
ATOM 1325 C C . SER A 1 169 ? 12.240 -17.109 -8.337 1.00 58.81 169 SER A C 1
ATOM 1327 O O . SER A 1 169 ? 13.431 -17.131 -8.021 1.00 58.81 169 SER A O 1
ATOM 1329 N N . ASP A 1 170 ? 11.763 -16.367 -9.337 1.00 57.56 170 ASP A N 1
ATOM 1330 C CA . ASP A 1 170 ? 12.631 -15.696 -10.303 1.00 57.56 170 ASP A CA 1
ATOM 1331 C C . ASP A 1 170 ? 13.060 -14.305 -9.788 1.00 57.56 170 ASP A C 1
ATOM 1333 O O . ASP A 1 170 ? 14.213 -13.890 -9.976 1.00 57.56 170 ASP A O 1
ATOM 1337 N N . LEU A 1 171 ? 12.184 -13.639 -9.019 1.00 63.88 171 LEU A N 1
ATOM 1338 C CA . LEU A 1 171 ? 12.396 -12.283 -8.500 1.00 63.88 171 LEU A CA 1
ATOM 1339 C C . LEU A 1 171 ? 13.166 -12.214 -7.173 1.00 63.88 171 LEU A C 1
ATOM 1341 O O . LEU A 1 171 ? 13.955 -11.287 -6.993 1.00 63.88 171 LEU A O 1
ATOM 1345 N N . GLU A 1 172 ? 13.004 -13.174 -6.252 1.00 59.53 172 GLU A N 1
ATOM 1346 C CA . GLU A 1 172 ? 13.636 -13.091 -4.918 1.00 59.53 172 GLU A CA 1
ATOM 1347 C C . GLU A 1 172 ? 15.156 -13.362 -4.914 1.00 59.53 172 GLU A C 1
ATOM 1349 O O . GLU A 1 172 ? 15.821 -13.118 -3.906 1.00 59.53 172 GLU A O 1
ATOM 1354 N N . GLY A 1 173 ? 15.745 -13.832 -6.023 1.00 53.34 173 GLY A N 1
ATOM 1355 C CA . GLY A 1 173 ? 17.133 -14.315 -6.015 1.00 53.34 173 GLY A CA 1
ATOM 1356 C C . GLY A 1 173 ? 18.058 -13.862 -7.142 1.00 53.34 173 GLY A C 1
ATOM 1357 O O . GLY A 1 173 ? 19.274 -13.914 -6.947 1.00 53.34 173 GLY A O 1
ATOM 1358 N N . SER A 1 174 ? 17.548 -13.449 -8.310 1.00 51.62 174 SER A N 1
ATOM 1359 C CA . SER A 1 174 ? 18.396 -13.407 -9.518 1.00 51.62 174 SER A CA 1
ATOM 1360 C C . SER A 1 174 ? 18.468 -12.076 -10.267 1.00 51.62 174 SER A C 1
ATOM 1362 O O . SER A 1 174 ? 19.395 -11.901 -11.057 1.00 51.62 174 SER A O 1
ATOM 1364 N N . GLY A 1 175 ? 17.588 -11.113 -9.970 1.00 64.44 175 GLY A N 1
ATOM 1365 C CA . GLY A 1 175 ? 17.504 -9.875 -10.747 1.00 64.44 175 GLY A CA 1
ATOM 1366 C C . GLY A 1 175 ? 17.081 -10.194 -12.177 1.00 64.44 175 GLY A C 1
ATOM 1367 O O . GLY A 1 175 ? 17.913 -10.258 -13.082 1.00 64.44 175 GLY A O 1
ATOM 1368 N N . GLU A 1 176 ? 15.787 -10.440 -12.362 1.00 80.50 176 GLU A N 1
ATOM 1369 C CA . GLU A 1 176 ? 15.214 -10.684 -13.680 1.00 80.50 176 GLU A CA 1
ATOM 1370 C C . GLU A 1 176 ? 15.486 -9.484 -14.598 1.00 80.50 176 GLU A C 1
ATOM 1372 O O . GLU A 1 176 ? 15.483 -8.328 -14.165 1.00 80.50 176 GLU A O 1
ATOM 1377 N N . VAL A 1 177 ? 15.775 -9.749 -15.869 1.00 88.31 177 VAL A N 1
ATOM 1378 C CA . VAL A 1 177 ? 16.053 -8.708 -16.857 1.00 88.31 177 VAL A CA 1
ATOM 1379 C C . VAL A 1 177 ? 15.061 -8.859 -17.990 1.00 88.31 177 VAL A C 1
ATOM 1381 O O . VAL A 1 177 ? 15.085 -9.849 -18.715 1.00 88.31 177 VAL A O 1
ATOM 1384 N N . VAL A 1 178 ? 14.232 -7.839 -18.178 1.00 90.06 178 VAL A N 1
ATOM 1385 C CA . VAL A 1 178 ? 13.379 -7.738 -19.356 1.00 90.06 178 VAL A CA 1
ATOM 1386 C C . VAL A 1 178 ? 14.234 -7.334 -20.549 1.00 90.06 178 VAL A C 1
ATOM 1388 O O . VAL A 1 178 ? 14.846 -6.267 -20.555 1.00 90.06 178 VAL A O 1
ATOM 1391 N N . GLU A 1 179 ? 14.288 -8.199 -21.557 1.00 94.38 179 GLU A N 1
ATOM 1392 C CA . GLU A 1 179 ? 15.010 -7.970 -22.805 1.00 94.38 179 GLU A CA 1
ATOM 1393 C C . GLU A 1 179 ? 14.029 -7.681 -23.941 1.00 94.38 179 GLU A C 1
ATOM 1395 O O . GLU A 1 179 ? 13.120 -8.463 -24.209 1.00 94.38 179 GLU A O 1
ATOM 1400 N N . CYS A 1 180 ? 14.250 -6.573 -24.645 1.00 95.31 180 CYS A N 1
ATOM 1401 C CA . CYS A 1 180 ? 13.484 -6.198 -25.827 1.00 95.31 180 CYS A CA 1
ATOM 1402 C C . CYS A 1 180 ? 14.427 -5.794 -26.956 1.00 95.31 180 CYS A C 1
ATOM 1404 O O . CYS A 1 180 ? 15.336 -4.999 -26.736 1.00 95.31 180 CYS A O 1
ATOM 1406 N N . ALA A 1 181 ? 14.209 -6.310 -28.165 1.00 96.38 181 ALA A N 1
ATOM 1407 C CA . ALA A 1 181 ? 14.979 -5.936 -29.349 1.00 96.38 181 ALA A CA 1
ATOM 1408 C C . ALA A 1 181 ? 14.108 -5.169 -30.345 1.00 96.38 181 ALA A C 1
ATOM 1410 O O . ALA A 1 181 ? 12.968 -5.554 -30.622 1.00 96.38 181 ALA A O 1
ATOM 1411 N N . PHE A 1 182 ? 14.656 -4.098 -30.908 1.00 95.56 182 PHE A N 1
ATOM 1412 C CA . PHE A 1 182 ? 13.963 -3.174 -31.794 1.00 95.56 182 PHE A CA 1
ATOM 1413 C C . PHE A 1 182 ? 14.755 -2.935 -33.080 1.00 95.56 182 PHE A C 1
ATOM 1415 O O . PHE A 1 182 ? 15.986 -2.911 -33.065 1.00 95.56 182 PHE A O 1
ATOM 1422 N N . SER A 1 183 ? 14.035 -2.698 -34.180 1.00 93.69 183 SER A N 1
ATOM 1423 C CA . SER A 1 183 ? 14.595 -2.174 -35.430 1.00 93.69 183 SER A CA 1
ATOM 1424 C C . SER A 1 183 ? 13.946 -0.815 -35.708 1.00 93.69 183 SER A C 1
ATOM 1426 O O . SER A 1 183 ? 12.733 -0.765 -35.951 1.00 93.69 183 SER A O 1
ATOM 1428 N N . PRO A 1 184 ? 14.698 0.296 -35.633 1.00 90.75 184 PRO A N 1
ATOM 1429 C CA . PRO A 1 184 ? 14.188 1.600 -36.031 1.00 90.75 184 PRO A CA 1
ATOM 1430 C C . PRO A 1 184 ? 13.901 1.619 -37.539 1.00 90.75 184 PRO A C 1
ATOM 1432 O O . PRO A 1 184 ? 14.576 0.966 -38.332 1.00 90.75 184 PRO A O 1
ATOM 1435 N N . HIS A 1 185 ? 12.884 2.370 -37.957 1.00 90.00 185 HIS A N 1
ATOM 1436 C CA . HIS A 1 185 ? 12.515 2.498 -39.376 1.00 90.00 185 HIS A CA 1
ATOM 1437 C C . HIS A 1 185 ? 12.685 3.916 -39.915 1.00 90.00 185 HIS A C 1
ATOM 1439 O O . HIS A 1 185 ? 12.694 4.130 -41.127 1.00 90.00 185 HIS A O 1
ATOM 1445 N N . ASP A 1 186 ? 12.849 4.882 -39.023 1.00 90.38 186 ASP A N 1
ATOM 1446 C CA . ASP A 1 186 ? 12.981 6.288 -39.333 1.00 90.38 186 ASP A CA 1
ATOM 1447 C C . ASP A 1 186 ? 14.057 6.955 -38.466 1.00 90.38 186 ASP A C 1
ATOM 1449 O O . ASP A 1 186 ? 14.554 6.415 -37.479 1.00 90.38 186 ASP A O 1
ATOM 1453 N N . THR A 1 187 ? 14.474 8.142 -38.897 1.00 91.88 187 THR A N 1
ATOM 1454 C CA . THR A 1 187 ? 15.498 8.942 -38.222 1.00 91.88 187 THR A CA 1
ATOM 1455 C C . THR A 1 187 ? 14.860 9.953 -37.277 1.00 91.88 187 THR A C 1
ATOM 1457 O O . THR A 1 187 ? 13.833 10.542 -37.613 1.00 91.88 187 THR A O 1
ATOM 1460 N N . GLY A 1 188 ? 15.519 10.255 -36.162 1.00 92.69 188 GLY A N 1
ATOM 1461 C CA . GLY A 1 188 ? 15.110 11.307 -35.230 1.00 92.69 188 GLY A CA 1
ATOM 1462 C C . GLY A 1 188 ? 15.258 10.866 -33.781 1.00 92.69 188 GLY A C 1
ATOM 1463 O O . GLY A 1 188 ? 15.677 9.744 -33.505 1.00 92.69 188 GLY A O 1
ATOM 1464 N N . THR A 1 189 ? 14.913 11.751 -32.850 1.00 93.44 189 THR A N 1
ATOM 1465 C CA . THR A 1 189 ? 14.827 11.385 -31.434 1.00 93.44 189 THR A CA 1
ATOM 1466 C C . THR A 1 189 ? 13.579 10.547 -31.223 1.00 93.44 189 THR A C 1
ATOM 1468 O O . THR A 1 189 ? 12.477 11.028 -31.482 1.00 93.44 189 THR A O 1
ATOM 1471 N N . LYS A 1 190 ? 13.760 9.310 -30.761 1.00 92.69 190 LYS A N 1
ATOM 1472 C CA . LYS A 1 190 ? 12.679 8.366 -30.474 1.00 92.69 190 LYS A CA 1
ATOM 1473 C C . LYS A 1 190 ? 12.710 7.955 -29.016 1.00 92.69 190 LYS A C 1
ATOM 1475 O O . LYS A 1 190 ? 13.783 7.856 -28.423 1.00 92.69 190 LYS A O 1
ATOM 1480 N N . THR A 1 191 ? 11.534 7.681 -28.469 1.00 94.31 191 THR A N 1
ATOM 1481 C CA . THR A 1 191 ? 11.395 7.176 -27.105 1.00 94.31 191 THR A CA 1
ATOM 1482 C C . THR A 1 191 ? 11.177 5.668 -27.128 1.00 94.31 191 THR A C 1
ATOM 1484 O O . THR A 1 191 ? 10.328 5.164 -27.869 1.00 94.31 191 THR A O 1
ATOM 1487 N N . ILE A 1 192 ? 11.941 4.956 -26.301 1.00 92.81 192 ILE A N 1
ATOM 1488 C CA . ILE A 1 192 ? 11.691 3.556 -25.963 1.00 92.81 192 ILE A CA 1
ATOM 1489 C C . ILE A 1 192 ? 10.958 3.542 -24.628 1.00 92.81 192 ILE A C 1
ATOM 1491 O O . ILE A 1 192 ? 11.461 4.089 -23.650 1.00 92.81 192 ILE A O 1
ATOM 1495 N N . ASN A 1 193 ? 9.799 2.892 -24.583 1.00 94.19 193 ASN A N 1
ATOM 1496 C CA . ASN A 1 193 ? 9.058 2.679 -23.348 1.00 94.19 193 ASN A CA 1
ATOM 1497 C C . ASN A 1 193 ? 9.100 1.199 -22.989 1.00 94.19 193 ASN A C 1
ATOM 1499 O O . ASN A 1 193 ? 8.723 0.349 -23.799 1.00 94.19 193 ASN A O 1
ATOM 1503 N N . VAL A 1 194 ? 9.522 0.915 -21.762 1.00 93.44 194 VAL A N 1
ATOM 1504 C CA . VAL A 1 194 ? 9.399 -0.398 -21.130 1.00 93.44 194 VAL A CA 1
ATOM 1505 C C . VAL A 1 194 ? 8.432 -0.237 -19.966 1.00 93.44 194 VAL A C 1
ATOM 1507 O O . VAL A 1 194 ? 8.541 0.715 -19.195 1.00 93.44 194 VAL A O 1
ATOM 1510 N N . THR A 1 195 ? 7.450 -1.121 -19.857 1.00 92.75 195 THR A N 1
ATOM 1511 C CA . THR A 1 195 ? 6.409 -1.043 -18.829 1.00 92.75 195 THR A CA 1
ATOM 1512 C C . THR A 1 195 ? 6.235 -2.399 -18.172 1.00 92.75 195 THR A C 1
ATOM 1514 O O . THR A 1 195 ? 6.157 -3.415 -18.860 1.00 92.75 195 THR A O 1
ATOM 1517 N N . ALA A 1 196 ? 6.152 -2.397 -16.843 1.00 91.06 196 ALA A N 1
ATOM 1518 C CA . ALA A 1 196 ? 5.782 -3.546 -16.032 1.00 91.06 196 ALA A CA 1
ATOM 1519 C C . ALA A 1 196 ? 4.432 -3.261 -15.369 1.00 91.06 196 ALA A C 1
ATOM 1521 O O . ALA A 1 196 ? 4.275 -2.252 -14.684 1.00 91.06 196 ALA A O 1
ATOM 1522 N N . GLN A 1 197 ? 3.460 -4.140 -15.587 1.00 91.19 197 GLN A N 1
ATOM 1523 C CA . GLN A 1 197 ? 2.126 -4.051 -15.007 1.00 91.19 197 GLN A CA 1
ATOM 1524 C C . GLN A 1 197 ? 1.865 -5.285 -14.156 1.00 91.19 197 GLN A C 1
ATOM 1526 O O . GLN A 1 197 ? 2.113 -6.401 -14.597 1.00 91.19 197 GLN A O 1
ATOM 1531 N N . PHE A 1 198 ? 1.342 -5.103 -12.951 1.00 88.06 198 PHE A N 1
ATOM 1532 C CA . PHE A 1 198 ? 1.055 -6.212 -12.052 1.00 88.06 198 PHE A CA 1
ATOM 1533 C C . PHE A 1 198 ? -0.163 -5.914 -11.192 1.00 88.06 198 PHE A C 1
ATOM 1535 O O . PHE A 1 198 ? -0.473 -4.758 -10.903 1.00 88.06 198 PHE A O 1
ATOM 1542 N N . ASP A 1 199 ? -0.837 -6.980 -10.779 1.00 88.25 199 ASP A N 1
ATOM 1543 C CA . ASP A 1 199 ? -1.937 -6.894 -9.832 1.00 88.25 199 ASP A CA 1
ATOM 1544 C C . ASP A 1 199 ? -1.397 -6.900 -8.399 1.00 88.25 199 ASP A C 1
ATOM 1546 O O . ASP A 1 199 ? -0.521 -7.691 -8.045 1.00 88.25 199 ASP A O 1
ATOM 1550 N N . PHE A 1 200 ? -1.965 -6.067 -7.533 1.00 88.38 200 PHE A N 1
ATOM 1551 C CA . PHE A 1 200 ? -1.653 -6.045 -6.107 1.00 88.38 200 PHE A CA 1
ATOM 1552 C C . PHE A 1 200 ? -2.939 -6.038 -5.278 1.00 88.38 200 PHE A C 1
ATOM 1554 O O . PHE A 1 200 ? -4.027 -5.805 -5.794 1.00 88.38 200 PHE A O 1
ATOM 1561 N N . SER A 1 201 ? -2.806 -6.365 -3.994 1.00 88.44 201 SER A N 1
ATOM 1562 C CA . SER A 1 201 ? -3.860 -6.161 -2.998 1.00 88.44 201 SER A CA 1
ATOM 1563 C C . SER A 1 201 ? -3.250 -5.346 -1.871 1.00 88.44 201 SER A C 1
ATOM 1565 O O . SER A 1 201 ? -2.146 -5.676 -1.432 1.00 88.44 201 SER A O 1
ATOM 1567 N N . THR A 1 202 ? -3.944 -4.296 -1.443 1.00 88.25 202 THR A N 1
ATOM 1568 C CA . THR A 1 202 ? -3.608 -3.571 -0.219 1.00 88.25 202 THR A CA 1
ATOM 1569 C C . THR A 1 202 ? -4.728 -3.813 0.778 1.00 88.25 202 THR A C 1
ATOM 1571 O O . THR A 1 202 ? -5.895 -3.582 0.474 1.00 88.25 202 THR A O 1
ATOM 1574 N N . GLU A 1 203 ? -4.361 -4.229 1.981 1.00 88.38 203 GLU A N 1
ATOM 1575 C CA . GLU A 1 203 ? -5.272 -4.337 3.114 1.00 88.38 203 GLU A CA 1
ATOM 1576 C C . GLU A 1 203 ? -5.016 -3.195 4.094 1.00 88.38 203 GLU A C 1
ATOM 1578 O O . GLU A 1 203 ? -3.872 -2.772 4.277 1.00 88.38 203 GLU A O 1
ATOM 1583 N N . GLY A 1 204 ? -6.070 -2.711 4.743 1.00 87.62 204 GLY A N 1
ATOM 1584 C CA . GLY A 1 204 ? -5.976 -1.728 5.813 1.00 87.62 204 GLY A CA 1
ATOM 1585 C C . GLY A 1 204 ? -7.072 -1.938 6.846 1.00 87.62 204 GLY A C 1
ATOM 1586 O O . GLY A 1 204 ? -8.161 -2.402 6.514 1.00 87.62 204 GLY A O 1
ATOM 1587 N N . TYR A 1 205 ? -6.784 -1.621 8.103 1.00 89.94 205 TYR A N 1
ATOM 1588 C CA . TYR A 1 205 ? -7.756 -1.669 9.187 1.00 89.94 205 TYR A CA 1
ATOM 1589 C C . TYR A 1 205 ? -7.540 -0.519 10.168 1.00 89.94 205 TYR A C 1
ATOM 1591 O O . TYR A 1 205 ? -6.440 0.009 10.315 1.00 89.94 205 TYR A O 1
ATOM 1599 N N . THR A 1 206 ? -8.599 -0.150 10.881 1.00 87.94 206 THR A N 1
ATOM 1600 C CA . THR A 1 206 ? -8.521 0.775 12.011 1.00 87.94 206 THR A CA 1
ATOM 1601 C C . THR A 1 206 ? -9.311 0.207 13.180 1.00 87.94 206 THR A C 1
ATOM 1603 O O . THR A 1 206 ? -10.329 -0.463 12.991 1.00 87.94 206 THR A O 1
ATOM 1606 N N . GLN A 1 207 ? -8.821 0.431 14.397 1.00 88.00 207 GLN A N 1
ATOM 1607 C CA . GLN A 1 207 ? -9.511 0.026 15.615 1.00 88.00 207 GLN A CA 1
ATOM 1608 C C . GLN A 1 207 ? -10.210 1.238 16.218 1.00 88.00 207 GLN A C 1
ATOM 1610 O O . GLN A 1 207 ? -9.574 2.240 16.536 1.00 88.00 207 GLN A O 1
ATOM 1615 N N . ILE A 1 208 ? -11.524 1.129 16.397 1.00 86.75 208 ILE A N 1
ATOM 1616 C CA . ILE A 1 208 ? -12.351 2.184 16.980 1.00 86.75 208 ILE A CA 1
ATOM 1617 C C . ILE A 1 208 ? -12.988 1.623 18.248 1.00 86.75 208 ILE A C 1
ATOM 1619 O O . ILE A 1 208 ? -13.706 0.624 18.206 1.00 86.75 208 ILE A O 1
ATOM 1623 N N . ALA A 1 209 ? -12.724 2.263 19.385 1.00 89.00 209 ALA A N 1
ATOM 1624 C CA . ALA A 1 209 ? -13.425 1.970 20.629 1.00 89.00 209 ALA A CA 1
ATOM 1625 C C . ALA A 1 209 ? -14.732 2.764 20.664 1.00 89.00 209 ALA A C 1
ATOM 1627 O O . ALA A 1 209 ? -14.717 3.963 20.402 1.00 89.00 209 ALA A O 1
ATOM 1628 N N . PHE A 1 210 ? -15.845 2.131 21.023 1.00 86.75 210 PHE A N 1
ATOM 1629 C CA . PHE A 1 210 ? -17.153 2.780 21.132 1.00 86.75 210 PHE A CA 1
ATOM 1630 C C . PHE A 1 210 ? -17.609 2.848 22.592 1.00 86.75 210 PHE A C 1
ATOM 1632 O O . PHE A 1 210 ? -17.298 1.969 23.393 1.00 86.75 210 PHE A O 1
ATOM 1639 N N . MET A 1 211 ? -18.370 3.883 22.942 1.00 87.75 211 MET A N 1
ATOM 1640 C CA . MET A 1 211 ? -18.991 4.042 24.258 1.00 87.75 211 MET A CA 1
ATOM 1641 C C . MET A 1 211 ? -20.354 4.715 24.117 1.00 87.75 211 MET A C 1
ATOM 1643 O O . MET A 1 211 ? -20.555 5.518 23.207 1.00 87.75 211 MET A O 1
ATOM 1647 N N . ASP A 1 212 ? -21.291 4.426 25.024 1.00 87.56 212 ASP A N 1
ATOM 1648 C CA . ASP A 1 212 ? -22.528 5.207 25.107 1.00 87.56 212 ASP A CA 1
ATOM 1649 C C . ASP A 1 212 ? -22.198 6.697 25.279 1.00 87.56 212 ASP A C 1
ATOM 1651 O O . ASP A 1 212 ? -21.395 7.087 26.130 1.00 87.56 212 ASP A O 1
ATOM 1655 N N . ARG A 1 213 ? -22.803 7.543 24.446 1.00 89.81 213 ARG A N 1
ATOM 1656 C CA . ARG A 1 213 ? -22.490 8.972 24.395 1.00 89.81 213 ARG A CA 1
ATOM 1657 C C . ARG A 1 213 ? -22.802 9.696 25.703 1.00 89.81 213 ARG A C 1
ATOM 1659 O O . ARG A 1 213 ? -22.052 10.597 26.078 1.00 89.81 213 ARG A O 1
ATOM 1666 N N . GLU A 1 214 ? -23.901 9.350 26.370 1.00 90.81 214 GLU A N 1
ATOM 1667 C CA . GLU A 1 214 ? -24.282 9.997 27.627 1.00 90.81 214 GLU A CA 1
ATOM 1668 C C . GLU A 1 214 ? -23.379 9.519 28.766 1.00 90.81 214 GLU A C 1
ATOM 1670 O O . GLU A 1 214 ? -22.950 10.336 29.581 1.00 90.81 214 GLU A O 1
ATOM 1675 N N . LEU A 1 215 ? -22.995 8.237 28.767 1.00 90.69 215 LEU A N 1
ATOM 1676 C CA . LEU A 1 215 ? -22.010 7.704 29.709 1.00 90.69 215 LEU A CA 1
ATOM 1677 C C . LEU A 1 215 ? -20.631 8.351 29.531 1.00 90.69 215 LEU A C 1
ATOM 1679 O O . LEU A 1 215 ? -20.048 8.799 30.519 1.00 90.69 215 LEU A O 1
ATOM 1683 N N . LYS A 1 216 ? -20.129 8.443 28.289 1.00 92.44 216 LYS A N 1
ATOM 1684 C CA . LYS A 1 216 ? -18.863 9.123 27.962 1.00 92.44 216 LYS A CA 1
ATOM 1685 C C . LYS A 1 216 ? -18.871 10.539 28.534 1.00 92.44 216 LYS A C 1
ATOM 1687 O O . LYS A 1 216 ? -18.006 10.898 29.327 1.00 92.44 216 LYS A O 1
ATOM 1692 N N . LYS A 1 217 ? -19.916 11.304 28.207 1.00 93.50 217 LYS A N 1
ATOM 1693 C CA . LYS A 1 217 ? -20.088 12.684 28.669 1.00 93.50 217 LYS A CA 1
ATOM 1694 C C . LYS A 1 217 ? -20.160 12.784 30.194 1.00 93.50 217 LYS A C 1
ATOM 1696 O O . LYS A 1 217 ? -19.581 13.699 30.772 1.00 93.50 217 LYS A O 1
ATOM 1701 N N . GLN A 1 218 ? -20.870 11.871 30.859 1.00 95.81 218 GLN A N 1
ATOM 1702 C CA . GLN A 1 218 ? -20.942 11.845 32.319 1.00 95.81 218 GLN A CA 1
ATOM 1703 C C . GLN A 1 218 ? -19.557 11.617 32.938 1.00 95.81 218 GLN A C 1
ATOM 1705 O O . GLN A 1 218 ? -19.177 12.339 33.857 1.00 95.81 218 GLN A O 1
ATOM 1710 N N . LYS A 1 219 ? -18.793 10.649 32.423 1.00 94.06 219 LYS A N 1
ATOM 1711 C CA . LYS A 1 219 ? -17.449 10.322 32.915 1.00 94.06 219 LYS A CA 1
ATOM 1712 C C . LYS A 1 219 ? -16.462 11.467 32.714 1.00 94.06 219 LYS A C 1
ATOM 1714 O O . LYS A 1 219 ? -15.722 11.801 33.634 1.00 94.06 219 LYS A O 1
ATOM 1719 N N . GLU A 1 220 ? -16.522 12.132 31.567 1.00 93.19 220 GLU A N 1
ATOM 1720 C CA . GLU A 1 220 ? -15.727 13.334 31.303 1.00 93.19 220 GLU A CA 1
ATOM 1721 C C . GLU A 1 220 ? -16.063 14.471 32.285 1.00 93.19 220 GLU A C 1
ATOM 1723 O O . GLU A 1 220 ? -15.159 15.120 32.808 1.00 93.19 220 GLU A O 1
ATOM 1728 N N . ILE A 1 221 ? -17.348 14.685 32.605 1.00 96.69 221 ILE A N 1
ATOM 1729 C CA . ILE A 1 221 ? -17.779 15.672 33.617 1.00 96.69 221 ILE A CA 1
ATOM 1730 C C . ILE A 1 221 ? -17.273 15.301 35.020 1.00 96.69 221 ILE A C 1
ATOM 1732 O O . ILE A 1 221 ? -16.930 16.187 35.802 1.00 96.69 221 ILE A O 1
ATOM 1736 N N . GLU A 1 222 ? -17.201 14.008 35.340 1.00 96.88 222 GLU A N 1
ATOM 1737 C CA . GLU A 1 222 ? -16.622 13.489 36.588 1.00 96.88 222 GLU A CA 1
ATOM 1738 C C . GLU A 1 222 ? -15.085 13.647 36.646 1.00 96.88 222 GLU A C 1
ATOM 1740 O O . GLU A 1 222 ? -14.481 13.346 37.676 1.00 96.88 222 GLU A O 1
ATOM 1745 N N . GLY A 1 223 ? -14.447 14.146 35.579 1.00 95.88 223 GLY A N 1
ATOM 1746 C CA . GLY A 1 223 ? -12.993 14.295 35.477 1.00 95.88 223 GLY A CA 1
ATOM 1747 C C . GLY A 1 223 ? -12.269 12.971 35.237 1.00 95.88 223 GLY A C 1
ATOM 1748 O O . GLY A 1 223 ? -11.086 12.853 35.549 1.00 95.88 223 GLY A O 1
ATOM 1749 N N . PHE A 1 224 ? -12.985 11.967 34.735 1.00 94.81 224 PHE A N 1
ATOM 1750 C CA . PHE A 1 224 ? -12.452 10.639 34.488 1.00 94.81 224 PHE A CA 1
ATOM 1751 C C . PHE A 1 224 ? -11.733 10.586 33.139 1.00 94.81 224 PHE A C 1
ATOM 1753 O O . PHE A 1 224 ? -12.320 10.901 32.103 1.00 94.81 224 PHE A O 1
ATOM 1760 N N . ASP A 1 225 ? -10.472 10.158 33.148 1.00 93.31 225 ASP A N 1
ATOM 1761 C CA . ASP A 1 225 ? -9.702 9.938 31.926 1.00 93.31 225 ASP A CA 1
ATOM 1762 C C . ASP A 1 225 ? -10.034 8.556 31.350 1.00 93.31 225 ASP A C 1
ATOM 1764 O O . ASP A 1 225 ? -9.491 7.531 31.762 1.00 93.31 225 ASP A O 1
ATOM 1768 N N . LEU A 1 226 ? -10.969 8.536 30.401 1.00 91.06 226 LEU A N 1
ATOM 1769 C CA . LEU A 1 226 ? -11.420 7.316 29.730 1.00 91.06 226 LEU A CA 1
ATOM 1770 C C . LEU A 1 226 ? -10.296 6.627 28.945 1.00 91.06 226 LEU A C 1
ATOM 1772 O O . LEU A 1 226 ? -10.296 5.403 28.834 1.00 91.06 226 LEU A O 1
ATOM 1776 N N . VAL A 1 227 ? -9.348 7.395 28.406 1.00 90.81 227 VAL A N 1
ATOM 1777 C CA . VAL A 1 227 ? -8.232 6.862 27.620 1.00 90.81 227 VAL A CA 1
ATOM 1778 C C . VAL A 1 227 ? -7.290 6.093 28.541 1.00 90.81 227 VAL A C 1
ATOM 1780 O O . VAL A 1 227 ? -6.982 4.927 28.283 1.00 90.81 227 VAL A O 1
ATOM 1783 N N . ALA A 1 228 ? -6.903 6.719 29.657 1.00 92.50 228 ALA A N 1
ATOM 1784 C CA . ALA A 1 228 ? -6.027 6.110 30.650 1.00 92.50 228 ALA A CA 1
ATOM 1785 C C . ALA A 1 228 ? -6.680 4.920 31.366 1.00 92.50 228 ALA A C 1
ATOM 1787 O O . ALA A 1 228 ? -6.024 3.897 31.554 1.00 92.50 228 ALA A O 1
ATOM 1788 N N . GLU A 1 229 ? -7.959 5.024 31.741 1.00 90.31 229 GLU A N 1
ATOM 1789 C CA . GLU A 1 229 ? -8.637 3.952 32.478 1.00 90.31 229 GLU A CA 1
ATOM 1790 C C . GLU A 1 229 ? -8.773 2.679 31.641 1.00 90.31 229 GLU A C 1
ATOM 1792 O O . GLU A 1 229 ? -8.465 1.581 32.103 1.00 90.31 229 GLU A O 1
ATOM 1797 N N . TYR A 1 230 ? -9.261 2.813 30.407 1.00 86.00 230 TYR A N 1
ATOM 1798 C CA . TYR A 1 230 ? -9.536 1.658 29.555 1.00 86.00 230 TYR A CA 1
ATOM 1799 C C . TYR A 1 230 ? -8.315 1.216 28.746 1.00 86.00 230 TYR A C 1
ATOM 1801 O O . TYR A 1 230 ? -8.413 0.250 27.989 1.00 86.00 230 TYR A O 1
ATOM 1809 N N . ASN A 1 231 ? -7.173 1.894 28.915 1.00 87.25 231 ASN A N 1
ATOM 1810 C CA . ASN A 1 231 ? -5.943 1.656 28.165 1.00 87.25 231 ASN A CA 1
ATOM 1811 C C . ASN A 1 231 ? -6.205 1.601 26.647 1.00 87.25 231 ASN A C 1
ATOM 1813 O O . ASN A 1 231 ? -5.765 0.684 25.948 1.00 87.25 231 ASN A O 1
ATOM 1817 N N . ILE A 1 232 ? -6.992 2.562 26.162 1.00 86.19 232 ILE A N 1
ATOM 1818 C CA . ILE A 1 232 ? -7.302 2.739 24.740 1.00 86.19 232 ILE A CA 1
ATOM 1819 C C . ILE A 1 232 ? -6.405 3.834 24.164 1.00 86.19 232 ILE A C 1
ATOM 1821 O O . ILE A 1 232 ? -5.952 4.714 24.890 1.00 86.19 232 ILE A O 1
ATOM 1825 N N . ALA A 1 233 ? -6.132 3.793 22.861 1.00 85.25 233 ALA A N 1
ATOM 1826 C CA . ALA A 1 233 ? -5.477 4.914 22.192 1.00 85.25 233 ALA A CA 1
ATOM 1827 C C . ALA A 1 233 ? -6.415 6.131 22.198 1.00 85.25 233 ALA A C 1
ATOM 1829 O O . ALA A 1 233 ? -7.628 5.965 22.111 1.00 85.25 233 ALA A O 1
ATOM 1830 N N . SER A 1 234 ? -5.875 7.347 22.307 1.00 87.88 234 SER A N 1
ATOM 1831 C CA . SER A 1 234 ? -6.680 8.579 22.281 1.00 87.88 234 SER A CA 1
ATOM 1832 C C . SER A 1 234 ? -7.289 8.858 20.903 1.00 87.88 234 SER A C 1
ATOM 1834 O O . SER A 1 234 ? -8.370 9.433 20.802 1.00 87.88 234 SER A O 1
ATOM 1836 N N . GLU A 1 235 ? -6.596 8.431 19.849 1.00 86.06 235 GLU A N 1
ATOM 1837 C CA . GLU A 1 235 ? -7.026 8.516 18.457 1.00 86.06 235 GLU A CA 1
ATOM 1838 C C . GLU A 1 235 ? -6.935 7.128 17.825 1.00 86.06 235 GLU A C 1
ATOM 1840 O O . GLU A 1 235 ? -6.026 6.357 18.144 1.00 86.06 235 GLU A O 1
ATOM 1845 N N . SER A 1 236 ? -7.853 6.810 16.913 1.00 83.62 236 SER A N 1
ATOM 1846 C CA . SER A 1 236 ? -7.687 5.643 16.052 1.00 83.62 236 SER A CA 1
ATOM 1847 C C . SER A 1 236 ? -6.617 5.923 14.996 1.00 83.62 236 SER A C 1
ATOM 1849 O O . SER A 1 236 ? -6.675 6.923 14.276 1.00 83.62 236 SER A O 1
ATOM 1851 N N . THR A 1 237 ? -5.660 5.013 14.864 1.00 80.19 237 THR A N 1
ATOM 1852 C CA . THR A 1 237 ? -4.711 5.011 13.749 1.00 80.19 237 THR A CA 1
ATOM 1853 C C . THR A 1 237 ? -5.149 3.956 12.735 1.00 80.19 237 THR A C 1
ATOM 1855 O O . THR A 1 237 ? -5.718 2.917 13.086 1.00 80.19 237 THR A O 1
ATOM 1858 N N . SER A 1 238 ? -4.937 4.242 11.454 1.00 83.25 238 SER A N 1
ATOM 1859 C CA . SER A 1 238 ? -5.100 3.252 10.390 1.00 83.25 238 SER A CA 1
ATOM 1860 C C . SER A 1 238 ? -3.788 2.514 10.185 1.00 83.25 238 SER A C 1
ATOM 1862 O O . SER A 1 238 ? -2.748 3.154 10.061 1.00 83.25 238 SER A O 1
ATOM 1864 N N . ILE A 1 239 ? -3.854 1.190 10.118 1.00 83.06 239 ILE A N 1
ATOM 1865 C CA . ILE A 1 239 ? -2.728 0.309 9.810 1.00 83.06 239 ILE A CA 1
ATOM 1866 C C . ILE A 1 239 ? -2.995 -0.292 8.441 1.00 83.06 239 ILE A C 1
ATOM 1868 O O . ILE A 1 239 ? -4.089 -0.806 8.205 1.00 83.06 239 ILE A O 1
ATOM 1872 N N . TYR A 1 240 ? -2.018 -0.253 7.542 1.00 83.75 240 TYR A N 1
ATOM 1873 C CA . TYR A 1 240 ? -2.172 -0.775 6.186 1.00 83.75 240 TYR A CA 1
ATOM 1874 C C . TYR A 1 240 ? -0.937 -1.552 5.727 1.00 83.75 240 TYR A C 1
ATOM 1876 O O . TYR A 1 240 ? 0.184 -1.333 6.176 1.00 83.75 240 TYR A O 1
ATOM 1884 N N . SER A 1 241 ? -1.146 -2.505 4.823 1.00 84.62 241 SER A N 1
ATOM 1885 C CA . SER A 1 241 ? -0.064 -3.252 4.177 1.00 84.62 241 SER A CA 1
ATOM 1886 C C . SER A 1 241 ? 0.770 -2.336 3.275 1.00 84.62 241 SER A C 1
ATOM 1888 O O . SER A 1 241 ? 0.235 -1.391 2.699 1.00 84.62 241 SER A O 1
ATOM 1890 N N . GLY A 1 242 ? 2.059 -2.634 3.082 1.00 80.94 242 GLY A N 1
ATOM 1891 C CA . GLY A 1 242 ? 2.984 -1.812 2.289 1.00 80.94 242 GLY A CA 1
ATOM 1892 C C . GLY A 1 242 ? 2.785 -1.876 0.766 1.00 80.94 242 GLY A C 1
ATOM 1893 O O . GLY A 1 242 ? 3.765 -1.891 0.022 1.00 80.94 242 GLY A O 1
ATOM 1894 N N . GLY A 1 243 ? 1.545 -1.964 0.286 1.00 85.12 243 GLY A N 1
ATOM 1895 C CA . GLY A 1 243 ? 1.217 -1.909 -1.136 1.00 85.12 243 GLY A CA 1
ATOM 1896 C C . GLY A 1 243 ? 1.411 -0.513 -1.751 1.00 85.12 243 GLY A C 1
ATOM 1897 O O . GLY A 1 243 ? 1.649 0.462 -1.038 1.00 85.12 243 GLY A O 1
ATOM 1898 N N . PRO A 1 244 ? 1.305 -0.393 -3.087 1.00 88.44 244 PRO A N 1
ATOM 1899 C CA . PRO A 1 244 ? 1.481 0.881 -3.787 1.00 88.44 244 PRO A CA 1
ATOM 1900 C C . PRO A 1 244 ? 0.341 1.882 -3.533 1.00 88.44 244 PRO A C 1
ATOM 1902 O O . PRO A 1 244 ? 0.543 3.093 -3.633 1.00 88.44 244 PRO A O 1
ATOM 1905 N N . LEU A 1 245 ? -0.840 1.382 -3.162 1.00 90.56 245 LEU A N 1
ATOM 1906 C CA . LEU A 1 245 ? -1.963 2.187 -2.694 1.00 90.56 245 LEU A CA 1
ATOM 1907 C C . LEU A 1 245 ? -1.940 2.252 -1.165 1.00 90.56 245 LEU A C 1
ATOM 1909 O O . LEU A 1 245 ? -1.966 1.207 -0.521 1.00 90.56 245 LEU A O 1
ATOM 1913 N N . MET A 1 246 ? -1.923 3.455 -0.600 1.00 90.25 246 MET A N 1
ATOM 1914 C CA . MET A 1 246 ? -2.157 3.709 0.820 1.00 90.25 246 MET A CA 1
ATOM 1915 C C . MET A 1 246 ? -3.658 3.840 1.068 1.00 9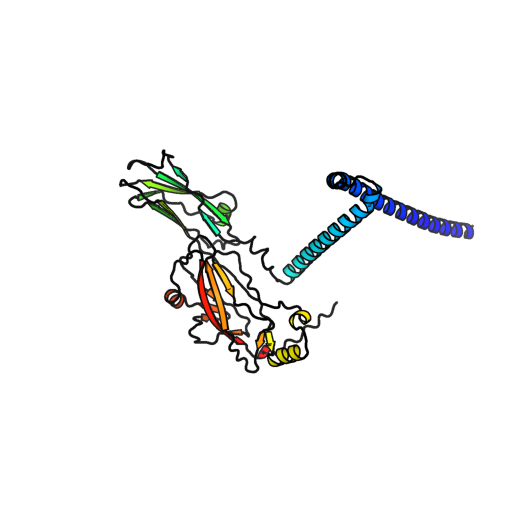0.25 246 MET A C 1
ATOM 1917 O O . MET A 1 246 ? -4.343 4.559 0.340 1.00 90.25 246 MET A O 1
ATOM 1921 N N . VAL A 1 247 ? -4.151 3.167 2.109 1.00 89.38 247 VAL A N 1
ATOM 1922 C CA . VAL A 1 247 ? -5.544 3.266 2.559 1.00 89.38 247 VAL A CA 1
ATOM 1923 C C . VAL A 1 247 ? -5.568 4.036 3.873 1.00 89.38 247 VAL A C 1
ATOM 1925 O O . VAL A 1 247 ? -5.161 3.522 4.914 1.00 89.38 247 VAL A O 1
ATOM 1928 N N . GLY A 1 248 ? -6.027 5.280 3.821 1.00 87.06 248 GLY A N 1
ATOM 1929 C CA . GLY A 1 248 ? -6.343 6.067 5.001 1.00 87.06 248 GLY A CA 1
ATOM 1930 C C . GLY A 1 248 ? -7.781 5.821 5.434 1.00 87.06 248 GLY A C 1
ATOM 1931 O O . GLY A 1 248 ? -8.694 5.810 4.614 1.00 87.06 248 GLY A O 1
ATOM 1932 N N . ILE A 1 249 ? -7.990 5.633 6.731 1.00 87.38 24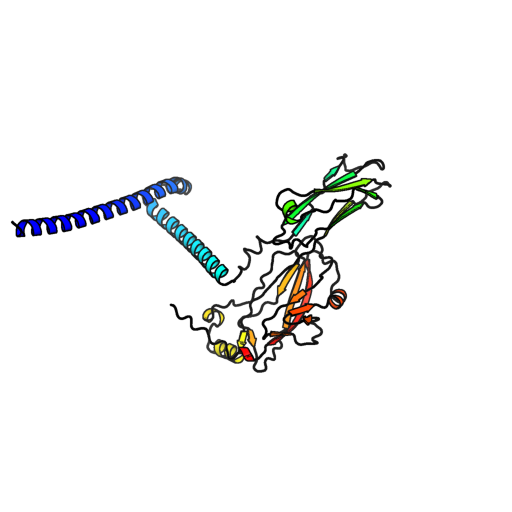9 ILE A N 1
ATOM 1933 C CA . ILE A 1 249 ? -9.309 5.665 7.363 1.00 87.38 249 ILE A CA 1
ATOM 1934 C C . ILE A 1 249 ? -9.283 6.823 8.361 1.00 87.38 249 ILE A C 1
ATOM 1936 O O . ILE A 1 249 ? -8.276 7.028 9.051 1.00 87.38 249 ILE A O 1
ATOM 1940 N N . GLU A 1 250 ? -10.354 7.614 8.383 1.00 82.12 250 GLU A N 1
ATOM 1941 C CA . GLU A 1 250 ? -10.500 8.786 9.244 1.00 82.12 250 GLU A CA 1
ATOM 1942 C C . GLU A 1 250 ? -10.113 8.480 10.698 1.00 82.12 250 GLU A C 1
ATOM 1944 O O . GLU A 1 250 ? -10.386 7.402 11.233 1.00 82.12 250 GLU A O 1
ATOM 1949 N N . ARG A 1 251 ? -9.454 9.445 11.346 1.00 82.06 251 ARG A N 1
ATOM 1950 C CA . ARG A 1 251 ? -9.105 9.333 12.761 1.00 82.06 251 ARG A CA 1
ATOM 1951 C C . ARG A 1 251 ? -10.305 9.690 13.618 1.00 82.06 251 ARG A C 1
ATOM 1953 O O . ARG A 1 251 ? -10.885 10.763 13.474 1.00 82.06 251 ARG A O 1
ATOM 1960 N N . PHE A 1 252 ? -10.613 8.822 14.566 1.00 79.75 252 PHE A N 1
ATOM 1961 C CA . PHE A 1 252 ? -11.679 9.019 15.532 1.00 79.75 252 PHE A CA 1
ATOM 1962 C C . PHE A 1 252 ? -11.091 9.291 16.910 1.00 79.75 252 PHE A C 1
ATOM 1964 O O . PHE A 1 252 ? -10.213 8.563 17.372 1.00 79.75 252 PHE A O 1
ATOM 1971 N N . GLU A 1 253 ? -11.621 10.302 17.597 1.00 83.62 253 GLU A N 1
ATOM 1972 C CA . GLU A 1 253 ? -11.379 10.472 19.028 1.00 83.62 253 GLU A CA 1
ATOM 1973 C C . GLU A 1 253 ? -12.049 9.330 19.797 1.00 83.62 253 GLU A C 1
ATOM 1975 O O . GLU A 1 253 ? -13.276 9.159 19.760 1.00 83.62 253 GLU A O 1
ATOM 1980 N N . ALA A 1 254 ? -11.242 8.553 20.513 1.00 85.50 254 ALA A N 1
ATOM 1981 C CA . ALA A 1 254 ? -11.710 7.398 21.258 1.00 85.50 254 ALA A CA 1
ATOM 1982 C C . ALA A 1 254 ? -11.955 7.733 22.751 1.00 85.50 254 ALA A C 1
ATOM 1984 O O . ALA A 1 254 ? -11.251 8.557 23.333 1.00 85.50 254 ALA A O 1
ATOM 1985 N N . PRO A 1 255 ? -12.963 7.110 23.393 1.00 86.94 255 PRO A N 1
ATOM 1986 C CA . PRO A 1 255 ? -13.949 6.242 22.766 1.00 86.94 255 PRO A CA 1
ATOM 1987 C C . PRO A 1 255 ? -14.970 7.069 21.972 1.00 86.94 255 PRO A C 1
ATOM 1989 O O . PRO A 1 255 ? -15.359 8.170 22.367 1.00 86.94 255 PRO A O 1
ATOM 1992 N N . TYR A 1 256 ? -15.442 6.538 20.855 1.00 86.44 256 TYR A N 1
ATOM 1993 C CA . TYR A 1 256 ? -16.434 7.173 20.010 1.00 86.44 256 TYR A CA 1
ATOM 1994 C C . TYR A 1 256 ? -17.831 7.071 20.637 1.00 86.44 256 TYR A C 1
ATOM 1996 O O . TYR A 1 256 ? -18.310 5.982 20.959 1.00 86.44 256 TYR A O 1
ATOM 2004 N N . GLY A 1 257 ? -18.495 8.215 20.821 1.00 85.81 257 GLY A N 1
ATOM 2005 C CA . GLY A 1 257 ? -19.794 8.297 21.490 1.00 85.81 257 GLY A CA 1
ATOM 2006 C C . GLY A 1 257 ? -20.955 7.869 20.589 1.00 85.81 257 GLY A C 1
ATOM 2007 O O . GLY A 1 257 ? -21.313 8.589 19.656 1.00 85.81 257 GLY A O 1
ATOM 2008 N N . VAL A 1 258 ? -21.606 6.754 20.914 1.00 86.38 258 VAL A N 1
ATOM 2009 C CA . VAL A 1 258 ? -22.762 6.206 20.187 1.00 86.38 258 VAL A CA 1
ATOM 2010 C C . VAL A 1 258 ? -24.054 6.593 20.897 1.00 86.38 258 VAL A C 1
ATOM 2012 O O . VAL A 1 258 ? -24.142 6.557 22.124 1.00 86.38 258 VAL A O 1
ATOM 2015 N N . ARG A 1 259 ? -25.071 7.015 20.142 1.00 82.25 259 ARG A N 1
ATOM 2016 C CA . ARG A 1 259 ? -26.365 7.384 20.724 1.00 82.25 259 ARG A CA 1
ATOM 2017 C C . ARG A 1 259 ? -27.231 6.165 21.006 1.00 82.25 259 ARG A C 1
ATOM 2019 O O . ARG A 1 259 ? -27.268 5.255 20.178 1.00 82.25 259 ARG A O 1
ATOM 2026 N N . PRO A 1 260 ? -28.090 6.302 22.035 1.00 70.50 260 PRO A N 1
ATOM 2027 C CA . PRO A 1 260 ? -29.410 5.742 22.165 1.00 70.50 260 PRO A CA 1
ATOM 2028 C C . PRO A 1 260 ? -29.846 4.864 21.025 1.00 70.50 260 PRO A C 1
ATOM 2030 O O . PRO A 1 260 ? -29.692 3.662 21.040 1.00 70.50 260 PRO A O 1
ATOM 2033 N N . ASP A 1 261 ? -30.485 5.533 20.066 1.00 74.44 261 ASP A N 1
ATOM 2034 C CA . ASP A 1 261 ? -31.223 5.077 18.878 1.00 74.44 261 ASP A CA 1
ATOM 2035 C C . ASP A 1 261 ? -30.406 4.332 17.827 1.00 74.44 261 ASP A C 1
ATOM 2037 O O . ASP A 1 261 ? -30.980 3.954 16.809 1.00 74.44 261 ASP A O 1
ATOM 2041 N N . GLY A 1 262 ? -29.112 4.094 18.064 1.00 65.50 262 GLY A N 1
ATOM 2042 C CA . GLY A 1 262 ? -28.209 3.554 17.047 1.00 65.50 262 GLY A CA 1
ATOM 2043 C C . GLY A 1 262 ? -28.045 4.500 15.853 1.00 65.50 262 GLY A C 1
ATOM 2044 O O . GLY A 1 262 ? -27.322 4.194 14.906 1.00 65.50 262 GLY A O 1
ATOM 2045 N N . SER A 1 263 ? -28.708 5.668 15.886 1.00 65.12 263 SER A N 1
ATOM 2046 C CA . SER A 1 263 ? -28.492 6.722 14.921 1.00 65.12 263 SER A CA 1
ATOM 2047 C C . SER A 1 263 ? -27.191 7.387 15.314 1.00 65.12 263 SER A C 1
ATOM 2049 O O . SER A 1 263 ? -27.060 8.102 16.313 1.00 65.12 263 SER A O 1
ATOM 2051 N N . THR A 1 264 ? -26.180 7.113 14.520 1.00 62.66 264 THR A N 1
ATOM 2052 C CA . THR A 1 264 ? -25.012 7.951 14.520 1.00 62.66 264 THR A CA 1
ATOM 2053 C C . THR A 1 264 ? -25.070 8.753 13.234 1.00 62.66 264 THR A C 1
ATOM 2055 O O . THR A 1 264 ? -25.361 8.244 12.158 1.00 62.66 264 THR A O 1
ATOM 2058 N N . THR A 1 265 ? -24.844 10.060 13.330 1.00 66.62 265 THR A N 1
ATOM 2059 C CA . THR A 1 265 ? -24.520 10.862 12.144 1.00 66.62 265 THR A CA 1
ATOM 2060 C C . THR A 1 265 ? -23.046 10.672 11.788 1.00 66.62 265 THR A C 1
ATOM 2062 O O . THR A 1 265 ? -22.424 11.599 11.275 1.00 66.62 265 THR A O 1
ATOM 2065 N N . SER A 1 266 ? -22.468 9.526 12.162 1.00 79.12 266 SER A N 1
ATOM 2066 C CA . SER A 1 266 ? -21.055 9.247 11.996 1.00 79.12 266 SER A CA 1
ATOM 2067 C C . SER A 1 266 ? -20.803 9.046 10.532 1.00 79.12 266 SER A C 1
ATOM 2069 O O . SER A 1 266 ? -21.327 8.123 9.909 1.00 79.12 266 SER A O 1
ATOM 2071 N N . VAL A 1 267 ? -20.010 9.953 10.010 1.00 87.50 267 VAL A N 1
ATOM 2072 C CA . VAL A 1 267 ? -19.363 9.772 8.737 1.00 87.50 267 VAL A CA 1
ATOM 2073 C C . VAL A 1 267 ? -18.033 9.075 9.021 1.00 87.50 267 VAL A C 1
ATOM 2075 O O . VAL A 1 267 ? -17.454 9.276 10.087 1.00 87.50 267 VAL A O 1
ATOM 2078 N N . ILE A 1 268 ? -17.638 8.185 8.124 1.00 88.81 268 ILE A N 1
ATOM 2079 C CA . ILE A 1 268 ? -16.304 7.617 8.046 1.00 88.81 268 ILE A CA 1
ATOM 2080 C C . ILE A 1 268 ? -15.772 7.925 6.657 1.00 88.81 268 ILE A C 1
ATOM 2082 O O . ILE A 1 268 ? -16.388 7.554 5.651 1.00 88.81 268 ILE A O 1
ATOM 2086 N N . ASP A 1 269 ? -14.652 8.632 6.623 1.00 90.25 269 ASP A N 1
ATOM 2087 C CA . ASP A 1 269 ? -13.924 8.892 5.393 1.00 90.25 269 ASP A CA 1
ATOM 2088 C C . ASP A 1 269 ? -12.826 7.846 5.184 1.00 90.25 269 ASP A C 1
ATOM 2090 O O . ASP A 1 269 ? -12.017 7.558 6.068 1.00 90.25 269 ASP A O 1
ATOM 2094 N N . PHE A 1 270 ? -12.794 7.287 3.981 1.00 90.94 270 PHE A N 1
ATOM 2095 C CA . PHE A 1 270 ? -11.699 6.479 3.467 1.00 90.94 270 PHE A CA 1
ATOM 2096 C C . PHE A 1 270 ? -10.951 7.302 2.424 1.00 90.94 270 PHE A C 1
ATOM 2098 O O . PHE A 1 270 ? -11.576 7.925 1.567 1.00 90.94 270 PHE A O 1
ATOM 2105 N N . THR A 1 271 ? -9.627 7.298 2.457 1.00 92.06 271 THR A N 1
ATOM 2106 C CA . THR A 1 271 ? -8.784 7.901 1.427 1.00 92.06 271 THR A CA 1
ATOM 2107 C C . THR A 1 271 ? -7.907 6.835 0.801 1.00 92.06 271 THR A C 1
ATOM 2109 O O . THR A 1 271 ? -7.336 5.989 1.481 1.00 92.06 271 THR A O 1
ATOM 2112 N N . PHE A 1 272 ? -7.798 6.875 -0.518 1.00 92.19 272 PHE A N 1
ATOM 2113 C CA . PHE A 1 272 ? -6.974 5.949 -1.279 1.00 92.19 272 PHE A CA 1
ATOM 2114 C C . PHE A 1 272 ? -5.963 6.777 -2.058 1.00 92.19 272 PHE A C 1
ATOM 2116 O O . PHE A 1 272 ? -6.356 7.536 -2.941 1.00 92.19 272 PHE A O 1
ATOM 2123 N N . GLU A 1 273 ? -4.684 6.670 -1.707 1.00 92.75 273 GLU A N 1
ATOM 2124 C CA . GLU A 1 273 ? -3.606 7.495 -2.264 1.00 92.75 273 GLU A CA 1
ATOM 2125 C C . GLU A 1 273 ? -2.529 6.619 -2.901 1.00 92.75 273 GLU A C 1
ATOM 2127 O O . GLU A 1 273 ? -2.055 5.657 -2.294 1.00 92.75 273 GLU A O 1
ATOM 2132 N N . ASN A 1 274 ? -2.096 6.959 -4.114 1.00 94.19 274 ASN A N 1
ATOM 2133 C CA . ASN A 1 274 ? -0.923 6.322 -4.704 1.00 94.19 274 ASN A CA 1
ATOM 2134 C C . ASN A 1 274 ? 0.355 6.956 -4.137 1.00 94.19 274 ASN A C 1
ATOM 2136 O O . ASN A 1 274 ? 0.671 8.112 -4.419 1.00 94.19 274 ASN A O 1
ATOM 2140 N N . THR A 1 275 ? 1.129 6.185 -3.377 1.00 89.50 275 THR A N 1
ATOM 2141 C CA . THR A 1 275 ? 2.348 6.687 -2.716 1.00 89.50 275 THR A CA 1
ATOM 2142 C C . THR A 1 275 ? 3.634 6.383 -3.487 1.00 89.50 275 THR A C 1
ATOM 2144 O O . THR A 1 275 ? 4.698 6.915 -3.151 1.00 89.50 275 THR A O 1
ATOM 2147 N N . MET A 1 276 ? 3.546 5.564 -4.538 1.00 88.62 276 MET A N 1
ATOM 2148 C CA . MET A 1 276 ? 4.685 5.082 -5.318 1.00 88.62 276 MET A CA 1
ATOM 2149 C C . MET A 1 276 ? 4.846 5.866 -6.623 1.00 88.62 276 MET A C 1
ATOM 2151 O O . MET A 1 276 ? 3.901 6.461 -7.127 1.00 88.62 276 MET A O 1
ATOM 2155 N N . ASP A 1 277 ? 6.048 5.838 -7.204 1.00 89.75 277 ASP A N 1
ATOM 2156 C CA . ASP A 1 277 ? 6.362 6.514 -8.477 1.00 89.75 277 ASP A CA 1
ATOM 2157 C C . ASP A 1 277 ? 5.655 5.907 -9.707 1.00 89.75 277 ASP A C 1
ATOM 2159 O O . ASP A 1 277 ? 5.635 6.509 -10.781 1.00 89.75 277 ASP A O 1
ATOM 2163 N N . GLY A 1 278 ? 5.039 4.732 -9.547 1.00 90.94 278 GLY A N 1
ATOM 2164 C CA . GLY A 1 278 ? 4.213 4.090 -10.565 1.00 90.94 278 GLY A CA 1
ATOM 2165 C C . GLY A 1 278 ? 2.829 4.724 -10.735 1.00 90.94 278 GLY A C 1
ATOM 2166 O O . GLY A 1 278 ? 2.480 5.738 -10.132 1.00 90.94 278 GLY A O 1
ATOM 2167 N N . GLN A 1 279 ? 2.017 4.091 -11.577 1.00 95.81 279 GLN A N 1
ATOM 2168 C CA . GLN A 1 279 ? 0.637 4.492 -11.836 1.00 95.81 279 GLN A CA 1
ATOM 2169 C C . GLN A 1 279 ? -0.317 3.349 -11.504 1.00 95.81 279 GLN A C 1
ATOM 2171 O O . GLN A 1 279 ? -0.079 2.208 -11.900 1.00 95.81 279 GLN A O 1
ATOM 2176 N N . ILE A 1 280 ? -1.420 3.659 -10.826 1.00 94.88 280 ILE A N 1
ATOM 2177 C CA . ILE A 1 280 ? -2.522 2.710 -10.648 1.00 94.88 280 ILE A CA 1
ATOM 2178 C C . ILE A 1 280 ? -3.452 2.898 -11.838 1.00 94.88 280 ILE A C 1
ATOM 2180 O O . ILE A 1 280 ? -4.099 3.933 -11.964 1.00 94.88 280 ILE A O 1
ATOM 2184 N N . ILE A 1 281 ? -3.467 1.920 -12.739 1.00 95.25 281 ILE A N 1
ATOM 2185 C CA . ILE A 1 281 ? -4.223 1.993 -13.999 1.00 95.25 281 ILE A CA 1
ATOM 2186 C C . ILE A 1 281 ? -5.714 1.738 -13.757 1.00 95.25 281 ILE A C 1
ATOM 2188 O O . ILE A 1 281 ? -6.559 2.314 -14.431 1.00 95.25 281 ILE A O 1
ATOM 2192 N N . GLU A 1 282 ? -6.029 0.876 -12.794 1.00 93.94 282 GLU A N 1
ATOM 2193 C CA . GLU A 1 282 ? -7.388 0.457 -12.476 1.00 93.94 282 GLU A CA 1
ATOM 2194 C C . GLU A 1 282 ? -7.439 -0.064 -11.033 1.00 93.94 282 GLU A C 1
ATOM 2196 O O . GLU A 1 282 ? -6.459 -0.616 -10.530 1.00 93.94 282 GLU A O 1
ATOM 2201 N N . MET A 1 283 ? -8.595 0.071 -10.381 1.00 92.50 283 MET A N 1
ATOM 2202 C CA . MET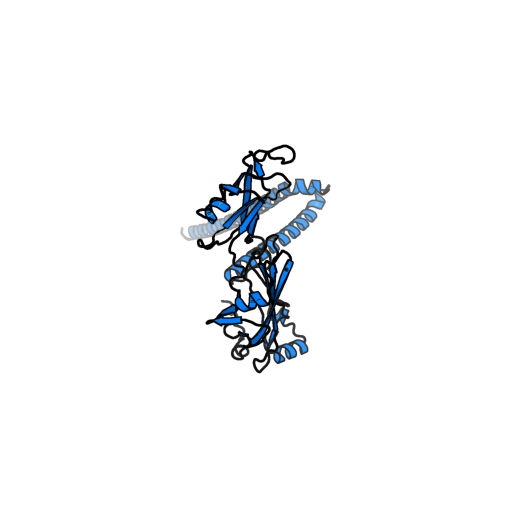 A 1 283 ? -8.931 -0.670 -9.164 1.00 92.50 283 MET A CA 1
ATOM 2203 C C . MET A 1 283 ? -10.083 -1.621 -9.473 1.00 92.50 283 MET A C 1
ATOM 2205 O O . MET A 1 283 ? -11.171 -1.181 -9.844 1.00 92.50 283 MET A O 1
ATOM 2209 N N . LYS A 1 284 ? -9.830 -2.924 -9.322 1.00 91.12 284 LYS A N 1
ATOM 2210 C CA . LYS A 1 284 ? -10.797 -3.974 -9.671 1.00 91.12 284 LYS A CA 1
ATOM 2211 C C . LYS A 1 284 ? -11.903 -4.135 -8.634 1.00 91.12 284 LYS A C 1
ATOM 2213 O O . LYS A 1 284 ? -13.026 -4.452 -9.003 1.00 91.12 284 LYS A O 1
ATOM 2218 N N . ASP A 1 285 ? -11.581 -3.960 -7.356 1.00 91.31 285 ASP A N 1
ATOM 2219 C CA . ASP A 1 285 ? -12.539 -4.066 -6.257 1.00 91.31 285 ASP A CA 1
ATOM 2220 C C . ASP A 1 285 ? -12.031 -3.283 -5.038 1.00 91.31 285 ASP A C 1
ATOM 2222 O O . ASP A 1 285 ? -10.824 -3.086 -4.877 1.00 91.31 285 ASP A O 1
ATOM 2226 N N . ILE A 1 286 ? -12.956 -2.855 -4.182 1.00 92.94 286 ILE A N 1
ATOM 2227 C CA . ILE A 1 286 ? -12.673 -2.356 -2.836 1.00 92.94 286 ILE A CA 1
ATOM 2228 C C . ILE A 1 286 ? -13.636 -3.073 -1.904 1.00 92.94 286 ILE A C 1
ATOM 2230 O O . ILE A 1 286 ? -14.849 -2.884 -2.004 1.00 92.94 286 ILE A O 1
ATOM 2234 N N . VAL A 1 287 ? -13.079 -3.871 -0.997 1.00 94.44 287 VAL A N 1
ATOM 2235 C CA . VAL A 1 287 ? -13.840 -4.651 -0.023 1.00 94.44 287 VAL A CA 1
ATOM 2236 C C . VAL A 1 287 ? -13.680 -4.011 1.345 1.00 94.44 287 VAL A C 1
ATOM 2238 O O . VAL A 1 287 ? -12.565 -3.863 1.842 1.00 94.44 287 VAL A O 1
ATOM 2241 N N . ILE A 1 288 ? -14.798 -3.626 1.953 1.00 93.75 288 ILE A N 1
ATOM 2242 C CA . ILE A 1 288 ? -14.843 -3.132 3.325 1.00 93.75 288 ILE A CA 1
ATOM 2243 C C . ILE A 1 288 ? -15.605 -4.149 4.165 1.00 93.75 288 ILE A C 1
ATOM 2245 O O . ILE A 1 288 ? -16.809 -4.347 3.992 1.00 93.75 288 ILE A O 1
ATOM 2249 N N . THR A 1 289 ? -14.895 -4.764 5.103 1.00 93.62 289 THR A N 1
ATOM 2250 C CA . THR A 1 289 ? -15.481 -5.649 6.107 1.00 93.62 289 THR A CA 1
ATOM 2251 C C . THR A 1 289 ? -15.720 -4.855 7.384 1.00 93.62 289 THR A C 1
ATOM 2253 O O . THR A 1 289 ? -14.811 -4.221 7.921 1.00 93.62 289 THR A O 1
ATOM 2256 N N . LEU A 1 290 ? -16.954 -4.891 7.876 1.00 91.06 290 LEU A N 1
ATOM 2257 C CA . LEU A 1 290 ? -17.338 -4.287 9.146 1.00 91.06 290 LEU A CA 1
ATOM 2258 C C . LEU A 1 290 ? -17.671 -5.389 10.161 1.00 91.06 290 LEU A C 1
ATOM 2260 O O . LEU A 1 290 ? -18.100 -6.476 9.765 1.00 91.06 290 LEU A O 1
ATOM 2264 N N . PRO A 1 291 ? -17.533 -5.126 11.472 1.00 89.00 291 PRO A N 1
ATOM 2265 C CA . PRO A 1 291 ? -18.176 -5.948 12.491 1.00 89.00 291 PRO A CA 1
ATOM 2266 C C . PRO A 1 291 ? -19.675 -6.075 12.203 1.00 89.00 291 PRO A C 1
ATOM 2268 O O . PRO A 1 291 ? -20.287 -5.140 11.686 1.00 89.00 291 PRO A O 1
ATOM 2271 N N . SER A 1 292 ? -20.273 -7.211 12.563 1.00 85.94 292 SER A N 1
ATOM 2272 C CA . SER A 1 292 ? -21.671 -7.543 12.238 1.00 85.94 292 SER A CA 1
ATOM 2273 C C . SER A 1 292 ? -22.708 -6.521 12.715 1.00 85.94 292 SER A C 1
ATOM 2275 O O . SER A 1 292 ? -23.837 -6.486 12.233 1.00 85.94 292 SER A O 1
ATOM 2277 N N . GLU A 1 293 ? -22.321 -5.687 13.664 1.00 85.31 293 GLU A N 1
ATOM 2278 C CA . GLU A 1 293 ? -23.160 -4.711 14.326 1.00 85.31 293 GLU A CA 1
ATOM 2279 C C . GLU A 1 293 ? -22.973 -3.290 13.785 1.00 85.31 293 GLU A C 1
ATOM 2281 O O . GLU A 1 293 ? -23.680 -2.373 14.201 1.00 85.31 293 GLU A O 1
ATOM 2286 N N . ILE A 1 294 ? -22.034 -3.088 12.859 1.00 87.50 294 ILE A N 1
ATOM 2287 C CA . ILE A 1 294 ? -21.861 -1.830 12.139 1.00 87.50 294 ILE A CA 1
ATOM 2288 C C . ILE A 1 294 ? -22.300 -2.057 10.697 1.00 87.50 294 ILE A C 1
ATOM 2290 O O . ILE A 1 294 ? -21.871 -2.982 10.015 1.00 87.50 294 ILE A O 1
ATOM 2294 N N . THR A 1 295 ? -23.173 -1.182 10.218 1.00 90.94 295 THR A N 1
ATOM 2295 C CA . THR A 1 295 ? -23.660 -1.204 8.840 1.00 90.94 295 THR A CA 1
ATOM 2296 C C . THR A 1 295 ? -23.501 0.165 8.209 1.00 90.94 295 THR A C 1
ATOM 2298 O O . THR A 1 295 ? -23.456 1.173 8.914 1.00 90.94 295 THR A O 1
ATOM 2301 N N . PHE A 1 296 ? -23.421 0.229 6.883 1.00 90.88 296 PHE A N 1
ATOM 2302 C CA . PHE A 1 296 ? -23.516 1.507 6.184 1.00 90.88 296 PHE A CA 1
ATOM 2303 C C . PHE A 1 296 ? -24.976 1.881 5.930 1.00 90.88 296 PHE A C 1
ATOM 2305 O O . PHE A 1 296 ? -25.814 1.022 5.654 1.00 90.88 296 PHE A O 1
ATOM 2312 N N . GLU A 1 297 ? -25.292 3.173 6.024 1.00 88.81 297 GLU A N 1
ATOM 2313 C CA . GLU A 1 297 ? -26.619 3.687 5.693 1.00 88.81 297 GLU A CA 1
ATOM 2314 C C . GLU A 1 297 ? -26.875 3.511 4.182 1.00 88.81 297 GLU A C 1
ATOM 2316 O O . GLU A 1 297 ? -26.181 4.126 3.362 1.00 88.81 297 GLU A O 1
ATOM 2321 N N . PRO A 1 298 ? -27.858 2.683 3.778 1.00 85.75 298 PRO A N 1
ATOM 2322 C CA . PRO A 1 298 ? -28.088 2.391 2.371 1.00 85.75 298 PRO A CA 1
ATOM 2323 C C . PRO A 1 298 ? -28.587 3.634 1.630 1.00 85.75 298 PRO A C 1
ATOM 2325 O O . PRO A 1 298 ? -29.428 4.383 2.126 1.00 85.75 298 PRO A O 1
ATOM 2328 N N . GLY A 1 299 ? -28.104 3.834 0.403 1.00 82.75 299 GLY A N 1
ATOM 2329 C CA . GLY A 1 299 ? -28.529 4.949 -0.447 1.00 82.75 299 GLY A CA 1
ATOM 2330 C C . GLY A 1 299 ? -27.913 6.304 -0.084 1.00 82.75 299 GLY A C 1
ATOM 2331 O O . GLY A 1 299 ? -28.305 7.317 -0.666 1.00 82.75 299 GLY A O 1
ATOM 2332 N N . PHE A 1 300 ? -26.940 6.354 0.833 1.00 85.19 300 PHE A N 1
ATOM 2333 C CA . PHE A 1 300 ? -26.134 7.555 1.012 1.00 85.19 300 PHE A CA 1
ATOM 2334 C C . PHE A 1 300 ? -25.294 7.794 -0.249 1.00 85.19 300 PHE A C 1
ATOM 2336 O O . PHE A 1 300 ? -24.422 6.997 -0.577 1.00 85.19 300 PHE A O 1
ATOM 2343 N N . ALA A 1 301 ? -25.552 8.896 -0.959 1.00 82.62 301 ALA A N 1
ATOM 2344 C CA . ALA A 1 301 ? -24.928 9.177 -2.256 1.00 82.62 301 ALA A CA 1
ATOM 2345 C C . ALA A 1 301 ? -23.387 9.231 -2.213 1.00 82.62 301 ALA A C 1
ATOM 2347 O O . ALA A 1 301 ? -22.749 8.985 -3.231 1.00 82.62 301 ALA A O 1
ATOM 2348 N N . GLY A 1 302 ? -22.798 9.529 -1.048 1.00 82.38 302 GLY A N 1
ATOM 2349 C CA . GLY A 1 302 ? -21.346 9.501 -0.849 1.00 82.38 302 GLY A CA 1
ATOM 2350 C C . GLY A 1 302 ? -20.749 8.097 -0.705 1.00 82.38 302 GLY A C 1
ATOM 2351 O O . GLY A 1 302 ? -19.538 7.958 -0.835 1.00 82.38 302 GLY A O 1
ATOM 2352 N N . CYS A 1 303 ? -21.579 7.070 -0.479 1.00 88.94 303 CYS A N 1
ATOM 2353 C CA . CYS A 1 303 ? -21.170 5.691 -0.211 1.00 88.94 303 CYS A CA 1
ATOM 2354 C C . CYS A 1 303 ? -21.740 4.722 -1.264 1.00 88.94 303 CYS A C 1
ATOM 2356 O O . CYS A 1 303 ? -22.720 4.020 -1.009 1.00 88.94 303 CYS A O 1
ATOM 2358 N N . PRO A 1 304 ? -21.146 4.666 -2.466 1.00 89.88 304 PRO A N 1
ATOM 2359 C CA . PRO A 1 304 ? -21.466 3.722 -3.552 1.00 89.88 304 PRO A CA 1
ATOM 2360 C C . PRO A 1 304 ? -21.125 2.241 -3.255 1.00 89.88 304 PRO A C 1
ATOM 2362 O O . PRO A 1 304 ? -20.747 1.493 -4.162 1.00 89.88 304 PRO A O 1
ATOM 2365 N N . LEU A 1 305 ? -21.229 1.804 -2.000 1.00 89.50 305 LEU A N 1
ATOM 2366 C CA . LEU A 1 305 ? -20.957 0.429 -1.596 1.00 89.50 305 LEU A CA 1
ATOM 2367 C C . LEU A 1 305 ? -22.217 -0.437 -1.705 1.00 89.50 305 LEU A C 1
ATOM 2369 O O . LEU A 1 305 ? -23.317 -0.023 -1.336 1.00 89.50 305 LEU A O 1
ATOM 2373 N N . VAL A 1 306 ? -22.046 -1.666 -2.185 1.00 91.50 306 VAL A N 1
ATOM 2374 C CA . VAL A 1 306 ? -23.092 -2.684 -2.293 1.00 91.50 306 VAL A CA 1
ATOM 2375 C C . VAL A 1 306 ? -22.772 -3.811 -1.322 1.00 91.50 306 VAL A C 1
ATOM 2377 O O . VAL A 1 306 ? -21.714 -4.434 -1.399 1.00 91.50 306 VAL A O 1
ATOM 2380 N N . GLN A 1 307 ? -23.698 -4.086 -0.407 1.00 92.44 307 GLN A N 1
ATOM 2381 C CA . GLN A 1 307 ? -23.551 -5.186 0.539 1.00 92.44 307 GLN A CA 1
ATOM 2382 C C . GLN A 1 307 ? -23.721 -6.532 -0.179 1.00 92.44 307 GLN A C 1
ATOM 2384 O O . GLN A 1 307 ? -24.760 -6.782 -0.794 1.00 92.44 307 GLN A O 1
ATOM 2389 N N . THR A 1 308 ? -22.723 -7.407 -0.069 1.00 91.44 308 THR A N 1
ATOM 2390 C CA . THR A 1 308 ? -22.747 -8.775 -0.599 1.00 91.44 308 THR A CA 1
ATOM 2391 C C . THR A 1 308 ? -22.381 -9.741 0.522 1.00 91.44 308 THR A C 1
ATOM 2393 O O . THR A 1 308 ? -21.216 -9.962 0.832 1.00 91.44 308 THR A O 1
ATOM 2396 N N . GLY A 1 309 ? -23.394 -10.316 1.173 1.00 90.38 309 GLY A N 1
ATOM 2397 C CA . GLY A 1 309 ? -23.174 -11.126 2.373 1.00 90.38 309 GLY A CA 1
ATOM 2398 C C . GLY A 1 309 ? -22.757 -10.261 3.569 1.00 90.38 309 GLY A C 1
ATOM 2399 O O . GLY A 1 309 ? -23.497 -9.354 3.949 1.00 90.38 309 GLY A O 1
ATOM 2400 N N . GLY A 1 310 ? -21.609 -10.576 4.177 1.00 88.00 310 GLY A N 1
ATOM 2401 C CA . GLY A 1 310 ? -21.047 -9.831 5.313 1.00 88.00 310 GLY A CA 1
ATOM 2402 C C . GLY A 1 310 ? -20.179 -8.631 4.918 1.00 88.00 310 GLY A C 1
ATOM 2403 O O . GLY A 1 310 ? -19.871 -7.809 5.776 1.00 88.00 310 GLY A O 1
ATOM 2404 N N . ASP A 1 311 ? -19.832 -8.514 3.636 1.00 93.69 311 ASP A N 1
ATOM 2405 C CA . ASP A 1 311 ? -18.879 -7.526 3.135 1.00 93.69 311 ASP A CA 1
ATOM 2406 C C . ASP A 1 311 ? -19.564 -6.455 2.280 1.00 93.69 311 ASP A C 1
ATOM 2408 O O . ASP A 1 311 ? -20.659 -6.648 1.734 1.00 93.69 311 ASP A O 1
ATOM 2412 N N . TYR A 1 312 ? -18.899 -5.311 2.150 1.00 93.31 312 TYR A N 1
ATOM 2413 C CA . TYR A 1 312 ? -19.324 -4.199 1.310 1.00 93.31 312 TYR A CA 1
ATOM 2414 C C . TYR A 1 312 ? -18.341 -4.020 0.161 1.00 93.31 312 TYR A C 1
ATOM 2416 O O . TYR A 1 312 ? -17.160 -3.777 0.391 1.00 93.31 312 TYR A O 1
ATOM 2424 N N . HIS A 1 313 ? -18.841 -4.102 -1.068 1.00 93.94 313 HIS A N 1
ATOM 2425 C CA . HIS A 1 313 ? -18.033 -3.968 -2.277 1.00 93.94 313 HIS A CA 1
ATOM 2426 C C . HIS A 1 313 ? -18.310 -2.638 -2.958 1.00 93.94 313 HIS A C 1
ATOM 2428 O O . HIS A 1 313 ? -19.466 -2.220 -3.076 1.00 93.94 313 HIS A O 1
ATOM 2434 N N . LEU A 1 314 ? -17.269 -1.981 -3.452 1.00 89.38 314 LEU A N 1
ATOM 2435 C CA . LEU A 1 314 ? -17.445 -0.791 -4.266 1.00 89.38 314 LEU A CA 1
ATOM 2436 C C . LEU A 1 314 ? -17.936 -1.153 -5.666 1.00 89.38 314 LEU A C 1
ATOM 2438 O O . LEU A 1 314 ? -17.345 -1.967 -6.370 1.00 89.38 314 LEU A O 1
ATOM 2442 N N . ASN A 1 315 ? -18.992 -0.477 -6.120 1.00 83.25 315 ASN A N 1
ATOM 2443 C CA . ASN A 1 315 ? -19.418 -0.594 -7.506 1.00 83.25 315 ASN A CA 1
ATOM 2444 C C . ASN A 1 315 ? -18.382 0.062 -8.442 1.00 83.25 315 ASN A C 1
ATOM 2446 O O . ASN A 1 315 ? -18.306 1.288 -8.540 1.00 83.25 315 ASN A O 1
ATOM 2450 N N . THR A 1 316 ? -17.612 -0.744 -9.172 1.00 80.44 316 THR A N 1
ATOM 2451 C CA . THR A 1 316 ? -16.570 -0.278 -10.107 1.00 80.44 316 THR A CA 1
ATOM 2452 C C . THR A 1 316 ? -17.101 0.650 -11.201 1.00 80.44 316 THR A C 1
ATOM 2454 O O . THR A 1 316 ? -16.410 1.584 -11.613 1.00 80.44 316 THR A O 1
ATOM 2457 N N . ALA A 1 317 ? -18.358 0.477 -11.628 1.00 83.94 317 ALA A N 1
ATOM 2458 C CA . ALA A 1 317 ? -18.980 1.380 -12.593 1.00 83.94 317 ALA A CA 1
ATOM 2459 C C . ALA A 1 317 ? -19.126 2.800 -12.026 1.00 83.94 317 ALA A C 1
ATOM 2461 O O . ALA A 1 317 ? -18.956 3.771 -12.759 1.00 83.94 317 ALA A O 1
ATOM 2462 N N . PHE A 1 318 ? -19.390 2.930 -10.723 1.00 83.88 318 PHE A N 1
ATOM 2463 C CA . PHE A 1 318 ? -19.414 4.227 -10.049 1.00 83.88 318 PHE A CA 1
ATOM 2464 C C . PHE A 1 318 ? -18.005 4.801 -9.891 1.00 83.88 318 PHE A C 1
ATOM 2466 O O . PHE A 1 318 ? -17.801 5.987 -10.131 1.00 83.88 318 PHE A O 1
ATOM 2473 N N . LEU A 1 319 ? -17.024 3.963 -9.545 1.00 84.38 319 LEU A N 1
ATOM 2474 C CA . LEU A 1 319 ? -15.635 4.395 -9.379 1.00 84.38 319 LEU A CA 1
ATOM 2475 C C . LEU A 1 319 ? -15.110 5.084 -10.646 1.00 84.38 319 LEU A C 1
ATOM 2477 O O . LEU A 1 319 ? -14.555 6.172 -10.557 1.00 84.38 319 LEU A O 1
ATOM 2481 N N . SER A 1 320 ? -15.403 4.525 -11.825 1.00 85.81 320 SER A N 1
ATOM 2482 C CA . SER A 1 320 ? -15.022 5.124 -13.116 1.00 85.81 320 SER A CA 1
ATOM 2483 C C . SER A 1 320 ? -15.669 6.488 -13.418 1.00 85.81 320 SER A C 1
ATOM 2485 O O . SER A 1 320 ? -15.197 7.210 -14.291 1.00 85.81 320 SER A O 1
ATOM 2487 N N . GLN A 1 321 ? -16.751 6.855 -12.720 1.00 87.19 321 GLN A N 1
ATOM 2488 C CA . GLN A 1 321 ? -17.422 8.153 -12.876 1.00 87.19 321 GLN A CA 1
ATOM 2489 C C . GLN A 1 321 ? -16.851 9.234 -11.955 1.00 87.19 321 GLN A C 1
ATOM 2491 O O . GLN A 1 321 ? -17.039 10.418 -12.228 1.00 87.19 321 GLN A O 1
ATOM 2496 N N . VAL A 1 322 ? -16.212 8.835 -10.852 1.00 86.44 322 VAL A N 1
ATOM 2497 C CA . VAL A 1 322 ? -15.764 9.750 -9.788 1.00 86.44 322 VAL A CA 1
ATOM 2498 C C . VAL A 1 322 ? -14.243 9.841 -9.711 1.00 86.44 322 VAL A C 1
ATOM 2500 O O . VAL A 1 322 ? -13.717 10.859 -9.269 1.00 86.44 322 VAL A O 1
ATOM 2503 N N . VAL A 1 323 ? -13.537 8.811 -10.173 1.00 90.44 323 VAL A N 1
ATOM 2504 C CA . VAL A 1 323 ? -12.078 8.726 -10.140 1.00 90.44 323 VAL A CA 1
ATOM 2505 C C . VAL A 1 323 ? -11.542 8.661 -11.561 1.00 90.44 323 VAL A C 1
ATOM 2507 O O . VAL A 1 323 ? -11.905 7.783 -12.344 1.00 90.44 323 VAL A O 1
ATOM 2510 N N . GLU A 1 324 ? -10.663 9.603 -11.887 1.00 93.38 324 GLU A N 1
ATOM 2511 C CA . GLU A 1 324 ? -9.923 9.599 -13.141 1.00 93.38 324 GLU A CA 1
ATOM 2512 C C . GLU A 1 324 ? -8.689 8.706 -12.991 1.00 93.38 324 GLU A C 1
ATOM 2514 O O . GLU A 1 324 ? -7.854 8.912 -12.112 1.00 93.38 324 GLU A O 1
ATOM 2519 N N . PHE A 1 325 ? -8.586 7.702 -13.855 1.00 93.94 325 PHE A N 1
ATOM 2520 C CA . PHE A 1 325 ? -7.411 6.850 -13.959 1.00 93.94 325 PHE A CA 1
ATOM 2521 C C . PHE A 1 325 ? -6.574 7.227 -15.189 1.00 93.94 325 PHE A C 1
ATOM 2523 O O . PHE A 1 325 ? -7.140 7.652 -16.201 1.00 93.94 325 PHE A O 1
ATOM 2530 N N . PRO A 1 326 ? -5.246 7.015 -15.159 1.00 96.00 326 PRO A N 1
ATOM 2531 C CA . PRO A 1 326 ? -4.472 6.395 -14.078 1.00 96.00 326 PRO A CA 1
ATOM 2532 C C . PRO A 1 326 ? -4.196 7.341 -12.895 1.00 96.00 326 PRO A C 1
ATOM 2534 O O . PRO A 1 326 ? -3.925 8.520 -13.109 1.00 96.00 326 PRO A O 1
ATOM 2537 N N . LEU A 1 327 ? -4.167 6.806 -11.666 1.00 95.50 327 LEU A N 1
ATOM 2538 C CA . LEU A 1 327 ? -3.723 7.559 -10.484 1.00 95.50 327 LEU A CA 1
ATOM 2539 C C . LEU A 1 327 ? -2.196 7.632 -10.466 1.00 95.50 327 LEU A C 1
ATOM 2541 O O . LEU A 1 327 ? -1.517 6.605 -10.355 1.00 95.50 327 LEU A O 1
ATOM 2545 N N . LYS A 1 328 ? -1.645 8.839 -10.560 1.00 96.50 328 LYS A N 1
ATOM 2546 C CA . LYS A 1 328 ? -0.207 9.110 -10.448 1.00 96.50 328 LYS A CA 1
ATOM 2547 C C . LYS A 1 328 ? 0.193 9.253 -8.984 1.00 96.50 328 LYS A C 1
ATOM 2549 O O . LYS A 1 328 ? -0.652 9.335 -8.098 1.00 96.50 328 LYS A O 1
ATOM 2554 N N . ARG A 1 329 ? 1.499 9.292 -8.723 1.00 94.94 329 ARG A N 1
ATOM 2555 C CA . ARG A 1 329 ? 2.029 9.539 -7.380 1.00 94.94 329 ARG A CA 1
ATOM 2556 C C . ARG A 1 329 ? 1.431 10.812 -6.771 1.00 94.94 329 ARG A C 1
ATOM 2558 O O . ARG A 1 329 ? 1.553 11.887 -7.356 1.00 94.94 329 ARG A O 1
ATOM 2565 N N . GLY A 1 330 ? 0.860 10.683 -5.578 1.00 91.06 330 GLY A N 1
ATOM 2566 C CA . GLY A 1 330 ? 0.212 11.762 -4.833 1.00 91.06 330 GLY A CA 1
ATOM 2567 C C . GLY A 1 330 ? -1.239 12.035 -5.239 1.00 91.06 330 GLY A C 1
ATOM 2568 O O . GLY A 1 330 ? -1.904 12.819 -4.562 1.00 91.06 330 GLY A O 1
ATOM 2569 N N . ASP A 1 331 ? -1.751 11.395 -6.296 1.00 94.50 331 ASP A N 1
ATOM 2570 C CA . ASP A 1 331 ? -3.183 11.420 -6.580 1.00 94.50 331 ASP A CA 1
ATOM 2571 C C . ASP A 1 331 ? -3.914 10.577 -5.530 1.00 94.50 331 ASP A C 1
ATOM 2573 O O . ASP A 1 331 ? -3.469 9.486 -5.147 1.00 94.50 331 ASP A O 1
ATOM 2577 N N . TYR A 1 332 ? -5.059 11.084 -5.076 1.00 93.69 332 TYR A N 1
ATOM 2578 C CA . TYR A 1 332 ? -5.923 10.401 -4.125 1.00 93.69 332 TYR A CA 1
ATOM 2579 C C . TYR A 1 332 ? -7.394 10.661 -4.432 1.00 93.69 332 TYR A C 1
ATOM 2581 O O . TYR A 1 332 ? -7.748 11.651 -5.076 1.00 93.69 332 TYR A O 1
ATOM 2589 N N . PHE A 1 333 ? -8.264 9.798 -3.918 1.00 90.50 333 PHE A N 1
ATOM 2590 C CA . PHE A 1 333 ? -9.698 10.060 -3.895 1.00 90.50 333 PHE A CA 1
ATOM 2591 C C . PHE A 1 333 ? -10.305 9.646 -2.547 1.00 90.50 333 PHE A C 1
ATOM 2593 O O . PHE A 1 333 ? -9.881 8.644 -1.956 1.00 90.50 333 PHE A O 1
ATOM 2600 N N . PRO A 1 334 ? -11.277 10.421 -2.035 1.00 92.50 334 PRO A N 1
ATOM 2601 C CA . PRO A 1 334 ? -12.007 10.077 -0.829 1.00 92.50 334 PRO A CA 1
ATOM 2602 C C . PRO A 1 334 ? -13.269 9.259 -1.138 1.00 92.50 334 PRO A C 1
ATOM 2604 O O . PRO A 1 334 ? -13.910 9.422 -2.179 1.00 92.50 334 PRO A O 1
ATOM 2607 N N . LEU A 1 335 ? -13.666 8.428 -0.184 1.00 90.25 335 LEU A N 1
ATOM 2608 C CA . LEU A 1 335 ? -14.941 7.729 -0.128 1.00 90.25 335 LEU A CA 1
ATOM 2609 C C . LEU A 1 335 ? -15.556 7.996 1.245 1.00 90.25 335 LEU A C 1
ATOM 2611 O O . LEU A 1 335 ? -14.978 7.645 2.267 1.00 90.25 335 LEU A O 1
ATOM 2615 N N . THR A 1 336 ? -16.738 8.597 1.262 1.00 91.50 336 THR A N 1
ATOM 2616 C CA . THR A 1 336 ? -17.390 9.062 2.487 1.00 91.50 336 THR A CA 1
ATOM 2617 C C . THR A 1 336 ? -18.614 8.207 2.761 1.00 91.50 336 THR A C 1
ATOM 2619 O O . THR A 1 336 ? -19.582 8.234 2.001 1.00 91.50 336 THR A O 1
ATOM 2622 N N . CYS A 1 337 ? -18.630 7.480 3.872 1.00 91.56 337 CYS A N 1
ATOM 2623 C CA . CYS A 1 337 ? -19.741 6.607 4.227 1.00 91.56 337 CYS A CA 1
ATOM 2624 C C . CYS A 1 337 ? -20.396 7.010 5.540 1.00 91.56 337 CYS A C 1
ATOM 2626 O O . CYS A 1 337 ? -19.734 7.428 6.477 1.00 91.56 337 CYS A O 1
ATOM 2628 N N . LYS A 1 338 ? -21.722 6.880 5.626 1.00 90.81 338 LYS A N 1
ATOM 2629 C CA . LYS A 1 338 ? -22.433 7.027 6.898 1.00 90.81 338 LYS A CA 1
ATOM 2630 C C . LYS A 1 338 ? -22.570 5.672 7.556 1.00 90.81 338 LYS A C 1
ATOM 2632 O O . LYS A 1 338 ? -23.120 4.755 6.950 1.00 90.81 338 LYS A O 1
ATOM 2637 N N . MET A 1 339 ? -22.084 5.559 8.781 1.00 89.44 339 MET A N 1
ATOM 2638 C CA . MET A 1 339 ? -22.220 4.343 9.570 1.00 89.44 339 MET A CA 1
ATOM 2639 C C . MET A 1 339 ? -23.498 4.378 10.398 1.00 89.44 339 MET A C 1
ATOM 2641 O O . MET A 1 339 ? -23.951 5.428 10.845 1.00 89.44 339 MET A O 1
ATOM 2645 N N . LYS A 1 340 ? -24.037 3.195 10.656 1.00 87.38 340 LYS A N 1
ATOM 2646 C CA . LYS A 1 340 ? -25.112 2.931 11.598 1.00 87.38 340 LYS A CA 1
ATOM 2647 C C . LYS A 1 340 ? -24.664 1.796 12.509 1.00 87.38 340 LYS A C 1
ATOM 2649 O O . LYS A 1 340 ? -24.301 0.725 12.028 1.00 87.38 340 LYS A O 1
ATOM 2654 N N . ILE A 1 341 ? -24.701 2.041 13.813 1.00 85.06 341 ILE A N 1
ATOM 2655 C CA . ILE A 1 341 ? -24.251 1.089 14.833 1.00 85.06 341 ILE A CA 1
ATOM 2656 C C . ILE A 1 341 ? -25.489 0.507 15.506 1.00 85.06 341 ILE A C 1
ATOM 2658 O O . ILE A 1 341 ? -26.313 1.251 16.044 1.00 85.06 341 ILE A O 1
ATOM 2662 N N . ASP A 1 342 ? -25.646 -0.811 15.444 1.00 76.81 342 ASP A N 1
ATOM 2663 C CA . ASP A 1 342 ? -26.810 -1.484 16.000 1.00 76.81 342 ASP A CA 1
ATOM 2664 C C . ASP A 1 342 ? -26.724 -1.589 17.531 1.00 76.81 342 ASP A C 1
ATOM 2666 O O . ASP A 1 342 ? -25.667 -1.809 18.126 1.00 76.81 342 ASP A O 1
ATOM 2670 N N . ARG A 1 343 ? -27.867 -1.401 18.197 1.00 62.34 343 ARG A N 1
ATOM 2671 C CA . ARG A 1 343 ? -27.955 -1.162 19.653 1.00 62.34 343 ARG A CA 1
ATOM 2672 C C . ARG A 1 343 ? -27.519 -2.342 20.523 1.00 62.34 343 ARG A C 1
ATOM 2674 O O . ARG A 1 343 ? -27.256 -2.135 21.706 1.00 62.34 343 ARG A O 1
ATOM 2681 N N . GLY A 1 344 ? -27.498 -3.560 19.979 1.00 60.25 344 GLY A N 1
ATOM 2682 C CA . GLY A 1 344 ? -27.305 -4.796 20.746 1.00 60.25 344 GLY A CA 1
ATOM 2683 C C . GLY A 1 344 ? -26.018 -4.846 21.579 1.00 60.25 344 GLY A C 1
ATOM 2684 O O . GLY A 1 344 ? -25.975 -5.580 22.557 1.00 60.25 344 GLY A O 1
ATOM 2685 N N . ILE A 1 345 ? -25.007 -4.035 21.248 1.00 53.00 345 ILE A N 1
ATOM 2686 C CA . ILE A 1 345 ? -23.665 -4.111 21.846 1.00 53.00 345 ILE A CA 1
ATOM 2687 C C . ILE A 1 345 ? -23.478 -3.215 23.072 1.00 53.00 345 ILE A C 1
ATOM 2689 O O . ILE A 1 345 ? -22.712 -3.555 23.970 1.00 53.00 345 ILE A O 1
ATOM 2693 N N . ILE A 1 346 ? -24.149 -2.059 23.142 1.00 54.47 346 ILE A N 1
ATOM 2694 C CA . ILE A 1 346 ? -23.855 -1.055 24.186 1.00 54.47 346 ILE A CA 1
ATOM 2695 C C . ILE A 1 346 ? -24.151 -1.615 25.594 1.00 54.47 346 ILE A C 1
ATOM 2697 O O . ILE A 1 346 ? -23.538 -1.195 26.572 1.00 54.47 346 ILE A O 1
ATOM 2701 N N . GLY A 1 347 ? -25.047 -2.604 25.695 1.00 46.41 347 GLY A N 1
ATOM 2702 C CA . GLY A 1 347 ? -25.367 -3.300 26.943 1.00 46.41 347 GLY A CA 1
ATOM 2703 C C . GLY A 1 347 ? -24.399 -4.420 27.355 1.00 46.41 347 GLY A C 1
ATOM 2704 O O . GLY A 1 347 ? -24.398 -4.774 28.530 1.00 46.41 347 GLY A O 1
ATOM 2705 N N . ASP A 1 348 ? -23.575 -4.944 26.438 1.00 43.47 348 ASP A N 1
ATOM 2706 C CA . ASP A 1 348 ? -22.765 -6.162 26.636 1.00 43.47 348 ASP A CA 1
ATOM 2707 C C . ASP A 1 348 ? -21.250 -5.911 26.676 1.00 43.47 348 ASP A C 1
ATOM 2709 O O . ASP A 1 348 ? -20.464 -6.858 26.756 1.00 43.47 348 ASP A O 1
ATOM 2713 N N . ILE A 1 349 ? -20.802 -4.651 26.766 1.00 43.03 349 ILE A N 1
ATOM 2714 C CA . ILE A 1 349 ? -19.451 -4.348 27.275 1.00 43.03 349 ILE A CA 1
ATOM 2715 C C . ILE A 1 349 ? -19.441 -4.593 28.797 1.00 43.03 349 ILE A C 1
ATOM 2717 O O . ILE A 1 349 ? -19.156 -3.719 29.614 1.00 43.03 349 ILE A O 1
ATOM 2721 N N . SER A 1 350 ? -19.778 -5.816 29.211 1.00 36.12 350 SER A N 1
ATOM 2722 C CA . SER A 1 350 ? -19.287 -6.350 30.464 1.00 36.12 350 SER A CA 1
ATOM 2723 C C . SER A 1 350 ? -17.794 -6.538 30.254 1.00 36.12 350 SER A C 1
ATOM 2725 O O . SER A 1 350 ? -17.372 -7.425 29.513 1.00 36.12 350 SER A O 1
ATOM 2727 N N . ILE A 1 351 ? -17.001 -5.657 30.859 1.00 36.50 351 ILE A N 1
ATOM 2728 C CA . ILE A 1 351 ? -15.555 -5.820 30.990 1.00 36.50 351 ILE A CA 1
ATOM 2729 C C . ILE A 1 351 ? -15.326 -7.287 31.380 1.00 36.50 351 ILE A C 1
ATOM 2731 O O . ILE A 1 351 ? -15.812 -7.685 32.448 1.00 36.50 351 ILE A O 1
ATOM 2735 N N . PRO A 1 352 ? -14.668 -8.122 30.551 1.00 36.12 352 PRO A N 1
ATOM 2736 C CA . PRO A 1 352 ? -14.289 -9.445 31.002 1.00 36.12 352 PRO A CA 1
ATOM 2737 C C . PRO A 1 352 ? -13.411 -9.212 32.224 1.00 36.12 352 PRO A C 1
ATOM 2739 O O . PRO A 1 352 ? -12.332 -8.629 32.120 1.00 36.12 352 PRO A O 1
ATOM 2742 N N . GLN A 1 353 ? -13.909 -9.579 33.406 1.00 31.30 353 GLN A N 1
ATOM 2743 C CA . GLN A 1 353 ? -13.074 -9.587 34.592 1.00 31.30 353 GLN A CA 1
ATOM 2744 C C . GLN A 1 353 ? -11.947 -10.564 34.295 1.00 31.30 353 GLN A C 1
ATOM 2746 O O . GLN A 1 353 ? -12.158 -11.779 34.301 1.00 31.30 353 GLN A O 1
ATOM 2751 N N . ILE A 1 354 ? -10.772 -10.019 33.988 1.00 30.77 354 ILE A N 1
ATOM 2752 C CA . ILE A 1 354 ? -9.528 -10.764 33.915 1.00 30.77 354 ILE A CA 1
ATOM 2753 C C . ILE A 1 354 ? -9.317 -11.303 35.329 1.00 30.77 354 ILE A C 1
ATOM 2755 O O . ILE A 1 354 ? -8.811 -10.618 36.213 1.00 30.77 354 ILE A O 1
ATOM 2759 N N . ARG A 1 355 ? -9.811 -12.516 35.580 1.00 28.05 355 ARG A N 1
ATOM 2760 C CA . ARG A 1 355 ? -9.364 -13.307 36.717 1.00 28.05 355 ARG A CA 1
ATOM 2761 C C . ARG A 1 355 ? -7.975 -13.786 36.346 1.00 28.05 355 ARG A C 1
ATOM 2763 O O . ARG A 1 355 ? -7.839 -14.648 35.482 1.00 28.05 355 ARG A O 1
ATOM 2770 N N . GLU A 1 356 ? -6.971 -13.191 36.977 1.00 28.69 356 GLU A N 1
ATOM 2771 C CA . GLU A 1 356 ? -5.652 -13.805 37.089 1.00 28.69 356 GLU A CA 1
ATOM 2772 C C . GLU A 1 356 ? -5.846 -15.252 37.578 1.00 28.69 356 GLU A C 1
ATOM 2774 O O . GLU A 1 356 ? -6.531 -15.484 38.582 1.00 28.69 356 GLU A O 1
ATOM 2779 N N . ILE A 1 357 ? -5.331 -16.213 36.806 1.00 34.78 357 ILE A N 1
ATOM 2780 C CA . ILE A 1 357 ? -5.213 -17.624 37.204 1.00 34.78 357 ILE A CA 1
ATOM 2781 C C . ILE A 1 357 ? -3.868 -17.805 37.893 1.00 34.78 357 ILE A C 1
ATOM 2783 O O . ILE A 1 357 ? -2.863 -17.330 37.315 1.00 34.78 357 ILE A O 1
#

Secondary structure (DSSP, 8-state):
-HHHHHHHHHHHHHHHHHHHHHHHHHHHHHHHHHHHHHHHHHHHHHHHHTT---TTTHHHHHHHHHHHHHHHHHHHHHHHHHHHHHHHHT---TTTTTTT-B-EEEE---EEES--GGG---TT--EEEEEEEEEE-TT--TT--EEEEEEETTSEEEEPPPPPS-HHHHHTTS--EEEEEEE--S-S---EEEEEEE-----EEE---EEEHHHHHHHHHTT--HHHHHT--SBPPEEE-BSSEEEEE---BSSEEE-TTS----EEEEEEEE-SSS-B------EEE--TTEEE-TT-TT--EEEETTEEEE-HHHHHHH-PSSBPTT-EEEEEEEEEE-GGGTTT---------

Radius of gyration: 33.81 Å; chains: 1; bounding box: 74×64×110 Å

pLDDT: mean 80.4, std 14.88, range [28.05, 96.88]